Protein AF-A0A5B9YIY0-F1 (afdb_monomer_lite)

pLDDT: mean 86.44, std 12.87, range [43.62, 98.75]

Radius of gyration: 19.87 Å; chains: 1; bounding box: 54×34×56 Å

Sequence (209 aa):
MLNIGDYVVRLSYNKDILFRITYISPNQIARLKGVSYRVIADAPISDLELSVGMRYTNEESSIMSTIEATVEKIMKKRAEIEKGKDPRFQKTGTVLHVDGDAFYLNLCLKYYKMLDIPAIGEHISESEQPKRIKYLLEKYAPDILVLTGHDALNKNYKTLYDISEYRNSQYFVESVKRARAIKPNMSELVIFAGACQSYFEEILAAGAD

Structure (mmCIF, N/CA/C/O backbone):
data_AF-A0A5B9YIY0-F1
#
_entry.id   AF-A0A5B9YIY0-F1
#
loop_
_atom_site.group_PDB
_atom_site.id
_atom_site.type_symbol
_atom_site.label_atom_id
_atom_site.label_alt_id
_atom_site.label_comp_id
_atom_site.label_asym_id
_atom_site.label_entity_id
_atom_site.label_seq_id
_atom_site.pdbx_PDB_ins_code
_atom_site.Cartn_x
_atom_site.Cartn_y
_atom_site.Cartn_z
_atom_site.occupancy
_atom_site.B_iso_or_equiv
_atom_site.auth_seq_id
_atom_site.auth_comp_id
_atom_site.auth_asym_id
_atom_site.auth_atom_id
_atom_site.pdbx_PDB_model_num
ATOM 1 N N . MET A 1 1 ? 32.374 1.448 2.339 1.00 79.50 1 MET A N 1
ATOM 2 C CA . MET A 1 1 ? 32.062 0.503 1.244 1.00 79.50 1 MET A CA 1
ATOM 3 C C . MET A 1 1 ? 30.553 0.388 1.171 1.00 79.50 1 MET A C 1
ATOM 5 O O . MET A 1 1 ? 29.958 0.283 2.235 1.00 79.50 1 MET A O 1
ATOM 9 N N . LEU A 1 2 ? 29.970 0.481 -0.027 1.00 88.19 2 LEU A N 1
ATOM 10 C CA . LEU A 1 2 ? 28.528 0.313 -0.231 1.00 88.19 2 LEU A CA 1
ATOM 11 C C . LEU A 1 2 ? 28.184 -1.177 -0.311 1.00 88.19 2 LEU A C 1
ATOM 13 O O . LEU A 1 2 ? 28.869 -1.927 -1.005 1.00 88.19 2 LEU A O 1
ATOM 17 N N . ASN A 1 3 ? 27.125 -1.584 0.377 1.00 89.88 3 ASN A N 1
ATOM 18 C CA . ASN A 1 3 ? 26.657 -2.959 0.473 1.00 89.88 3 ASN A CA 1
ATOM 19 C C . ASN A 1 3 ? 25.201 -3.084 0.019 1.00 89.88 3 ASN A C 1
ATOM 21 O O . ASN A 1 3 ? 24.426 -2.127 0.019 1.00 89.88 3 ASN A O 1
ATOM 25 N N . ILE A 1 4 ? 24.804 -4.308 -0.328 1.00 90.94 4 ILE A N 1
ATOM 26 C CA . ILE A 1 4 ? 23.391 -4.632 -0.528 1.00 90.94 4 ILE A CA 1
ATOM 27 C C . ILE A 1 4 ? 22.634 -4.332 0.770 1.00 90.94 4 ILE A C 1
ATOM 29 O O . ILE A 1 4 ? 23.029 -4.771 1.848 1.00 90.94 4 ILE A O 1
ATOM 33 N N . GLY A 1 5 ? 21.532 -3.598 0.650 1.00 80.06 5 GLY A N 1
ATOM 34 C CA . GLY A 1 5 ? 20.720 -3.137 1.766 1.00 80.06 5 GLY A CA 1
ATOM 35 C C . GLY A 1 5 ? 20.980 -1.692 2.184 1.00 80.06 5 GLY A C 1
ATOM 36 O O . GLY A 1 5 ? 20.094 -1.134 2.834 1.00 80.06 5 GLY A O 1
ATOM 37 N N . ASP A 1 6 ? 22.104 -1.091 1.778 1.00 84.25 6 ASP A N 1
ATOM 38 C CA . ASP A 1 6 ? 22.427 0.302 2.097 1.00 84.25 6 ASP A CA 1
ATOM 39 C C . ASP A 1 6 ? 21.455 1.273 1.425 1.00 84.25 6 ASP A C 1
ATOM 41 O O . ASP A 1 6 ? 20.967 1.036 0.313 1.00 84.25 6 ASP A O 1
ATOM 45 N N . TYR A 1 7 ? 21.206 2.388 2.109 1.00 85.56 7 TYR A N 1
ATOM 46 C CA . TYR A 1 7 ? 20.454 3.510 1.568 1.00 85.56 7 TYR A CA 1
ATOM 47 C C . TYR A 1 7 ? 21.402 4.511 0.922 1.00 85.56 7 TYR A C 1
ATOM 49 O O . TYR A 1 7 ? 22.393 4.928 1.524 1.00 85.56 7 TYR A O 1
ATOM 57 N N . VAL A 1 8 ? 21.090 4.895 -0.308 1.00 88.88 8 VAL A N 1
ATOM 58 C CA . VAL A 1 8 ? 21.949 5.719 -1.152 1.00 88.88 8 VAL A CA 1
ATOM 59 C C . VAL A 1 8 ? 21.141 6.731 -1.944 1.00 88.88 8 VAL A C 1
ATOM 61 O O . VAL A 1 8 ? 19.958 6.535 -2.212 1.00 88.88 8 VAL A O 1
ATOM 64 N N . VAL A 1 9 ? 21.803 7.803 -2.349 1.00 89.62 9 VAL A N 1
ATOM 65 C CA . VAL A 1 9 ? 21.280 8.807 -3.278 1.00 89.62 9 VAL A CA 1
ATOM 66 C C . VAL A 1 9 ? 22.175 8.876 -4.509 1.00 89.62 9 VAL A C 1
ATOM 68 O O . VAL A 1 9 ? 23.365 8.563 -4.430 1.00 89.62 9 VAL A O 1
ATOM 71 N N . ARG A 1 10 ? 21.607 9.281 -5.649 1.00 91.81 10 ARG A N 1
ATOM 72 C CA . ARG A 1 10 ? 22.348 9.406 -6.910 1.00 91.81 10 ARG A CA 1
ATOM 73 C C . ARG A 1 10 ? 22.899 10.812 -7.096 1.00 91.81 10 ARG A C 1
ATOM 75 O O . ARG A 1 10 ? 22.145 11.783 -7.078 1.00 91.81 10 ARG A O 1
ATOM 82 N N . LEU A 1 11 ? 24.203 10.922 -7.321 1.00 90.19 11 LEU A N 1
ATOM 83 C CA . LEU A 1 11 ? 24.887 12.196 -7.536 1.00 90.19 11 LEU A CA 1
ATOM 84 C C . LEU A 1 11 ? 24.445 12.859 -8.846 1.00 90.19 11 LEU A C 1
ATOM 86 O O . LEU A 1 11 ? 24.136 14.046 -8.857 1.00 90.19 11 LEU A O 1
ATOM 90 N N . SER A 1 12 ? 24.344 12.085 -9.927 1.00 92.25 12 SER A N 1
ATOM 91 C CA . SER A 1 12 ? 23.953 12.557 -11.264 1.00 92.25 12 SER A CA 1
ATOM 92 C C . SER A 1 12 ? 22.522 13.096 -11.355 1.00 92.25 12 SER A C 1
ATOM 94 O O . SER A 1 12 ? 22.205 13.808 -12.304 1.00 92.25 12 SER A O 1
ATOM 96 N N . TYR A 1 13 ? 21.683 12.796 -10.361 1.00 85.56 13 TYR A N 1
ATOM 97 C CA . TYR A 1 13 ? 20.302 13.271 -10.254 1.00 85.56 13 TYR A CA 1
ATOM 98 C C . TYR A 1 13 ? 20.131 14.220 -9.061 1.00 85.56 13 TYR A C 1
ATOM 100 O O . TYR A 1 13 ? 19.059 14.321 -8.482 1.00 85.56 13 TYR A O 1
ATOM 108 N N . ASN A 1 14 ? 21.195 14.924 -8.659 1.00 82.06 14 ASN A N 1
ATOM 109 C CA . ASN A 1 14 ? 21.161 15.913 -7.575 1.00 82.06 14 ASN A CA 1
ATOM 110 C C . ASN A 1 14 ? 20.609 15.379 -6.242 1.00 82.06 14 ASN A C 1
ATOM 112 O O . ASN A 1 14 ? 20.099 16.155 -5.434 1.00 82.06 14 ASN A O 1
ATOM 116 N N . LYS A 1 15 ? 20.749 14.072 -5.983 1.00 84.19 15 LYS A N 1
ATOM 117 C CA . LYS A 1 15 ? 20.270 13.420 -4.757 1.00 84.19 15 LYS A CA 1
ATOM 118 C C . LYS A 1 15 ? 18.756 13.614 -4.560 1.00 84.19 15 LYS A C 1
ATOM 120 O O . LYS A 1 15 ? 18.314 13.940 -3.462 1.00 84.19 15 LYS A O 1
ATOM 125 N N . ASP A 1 16 ? 17.990 13.447 -5.637 1.00 74.31 16 ASP A N 1
ATOM 126 C CA . ASP A 1 16 ? 16.542 13.681 -5.753 1.00 74.31 16 ASP A CA 1
ATOM 127 C C . ASP A 1 16 ? 15.649 12.554 -5.219 1.00 74.31 16 ASP A C 1
ATOM 129 O O . ASP A 1 16 ? 14.545 12.821 -4.745 1.00 74.31 16 ASP A O 1
ATOM 133 N N . ILE A 1 17 ? 16.125 11.308 -5.232 1.00 79.19 17 ILE A N 1
ATOM 134 C CA . ILE A 1 17 ? 15.403 10.144 -4.710 1.00 79.19 17 ILE A CA 1
ATOM 135 C C . ILE A 1 17 ? 16.307 9.328 -3.778 1.00 79.19 17 ILE A C 1
ATOM 137 O O . ILE A 1 17 ? 17.469 9.051 -4.094 1.00 79.19 17 ILE A O 1
ATOM 141 N N . LEU A 1 18 ? 15.762 8.908 -2.631 1.00 83.44 18 LEU A N 1
ATOM 142 C CA . LEU A 1 18 ? 16.409 7.940 -1.755 1.00 83.44 18 LEU A CA 1
ATOM 143 C C . LEU A 1 18 ? 16.195 6.533 -2.316 1.00 83.44 18 LEU A C 1
ATOM 145 O O . LEU A 1 18 ? 15.069 6.113 -2.574 1.00 83.44 18 LEU A O 1
ATOM 149 N N . PHE A 1 19 ? 17.271 5.774 -2.470 1.00 88.94 19 PHE A N 1
ATOM 150 C CA . PHE A 1 19 ? 17.239 4.403 -2.957 1.00 88.94 19 PHE A CA 1
ATOM 151 C C . PHE A 1 19 ? 17.780 3.432 -1.916 1.00 88.94 19 PHE A C 1
ATOM 153 O O . PHE A 1 19 ? 18.640 3.776 -1.112 1.00 88.94 19 PHE A O 1
ATOM 160 N N . ARG A 1 20 ? 17.334 2.180 -1.982 1.00 89.19 20 ARG A N 1
ATOM 161 C CA . ARG A 1 20 ? 17.966 1.039 -1.325 1.00 89.19 20 ARG A CA 1
ATOM 162 C C . ARG A 1 20 ? 18.690 0.189 -2.361 1.00 89.19 20 ARG A C 1
ATOM 164 O O . ARG A 1 20 ? 18.102 -0.174 -3.384 1.00 89.19 20 ARG A O 1
ATOM 171 N N . ILE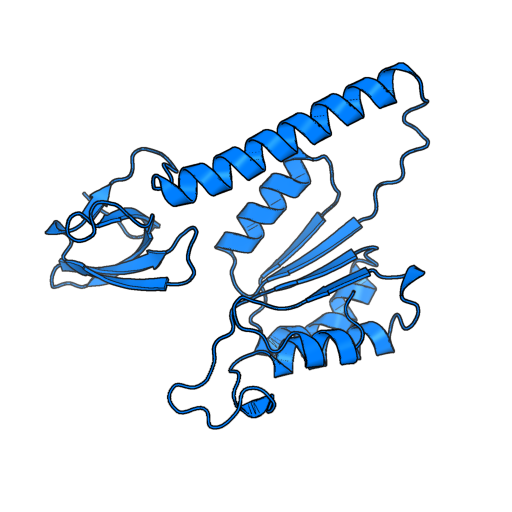 A 1 21 ? 19.941 -0.172 -2.090 1.00 93.00 21 ILE A N 1
ATOM 172 C CA . ILE A 1 21 ? 20.691 -1.105 -2.934 1.00 93.00 21 ILE A CA 1
ATOM 173 C C . ILE A 1 21 ? 20.081 -2.499 -2.783 1.00 93.00 21 ILE A C 1
ATOM 175 O O . ILE A 1 21 ? 20.053 -3.066 -1.693 1.00 93.00 21 ILE A O 1
ATOM 179 N N . THR A 1 22 ? 19.607 -3.068 -3.885 1.00 93.19 22 THR A N 1
ATOM 180 C CA . THR A 1 22 ? 19.026 -4.422 -3.920 1.00 93.19 22 THR A CA 1
ATOM 181 C C . THR A 1 22 ? 19.992 -5.457 -4.477 1.00 93.19 22 THR A C 1
ATOM 183 O O . THR A 1 22 ? 19.905 -6.631 -4.130 1.00 93.19 22 THR A O 1
ATOM 186 N N . TYR A 1 23 ? 20.932 -5.028 -5.317 1.00 94.50 23 TYR A N 1
ATOM 187 C CA . TYR A 1 23 ? 21.948 -5.886 -5.908 1.00 94.50 23 TYR A CA 1
ATOM 188 C C . TYR A 1 23 ? 23.142 -5.044 -6.357 1.00 94.50 23 TYR A C 1
ATOM 190 O O . TYR A 1 23 ? 22.963 -3.908 -6.787 1.00 94.50 23 TYR A O 1
ATOM 198 N N . ILE A 1 24 ? 24.347 -5.609 -6.281 1.00 95.06 24 ILE A N 1
ATOM 199 C CA . ILE A 1 24 ? 25.575 -5.024 -6.825 1.00 95.06 24 ILE A CA 1
ATOM 200 C C . ILE A 1 24 ? 26.189 -6.057 -7.767 1.00 95.06 24 ILE A C 1
ATOM 202 O O . ILE A 1 24 ? 26.484 -7.179 -7.360 1.00 95.06 24 ILE A O 1
ATOM 206 N N . SER A 1 25 ? 26.364 -5.680 -9.030 1.00 92.88 25 SER A N 1
ATOM 207 C CA . SER A 1 25 ? 27.009 -6.524 -10.035 1.00 92.88 25 SER A CA 1
ATOM 208 C C . SER A 1 25 ? 28.539 -6.517 -9.894 1.00 92.88 25 SER A C 1
ATOM 210 O O . SER A 1 25 ? 29.106 -5.546 -9.381 1.00 92.88 25 SER A O 1
ATOM 212 N N . PRO A 1 26 ? 29.241 -7.536 -10.429 1.00 91.38 26 PRO A N 1
ATOM 213 C CA . PRO A 1 26 ? 30.706 -7.544 -10.491 1.00 91.38 26 PRO A CA 1
ATOM 214 C C . PRO A 1 26 ? 31.297 -6.320 -11.210 1.00 91.38 26 PRO A C 1
ATOM 216 O O . PRO A 1 26 ? 32.368 -5.845 -10.844 1.00 91.38 26 PRO A O 1
ATOM 219 N N . ASN A 1 27 ? 30.559 -5.757 -12.173 1.00 92.75 27 ASN A N 1
ATOM 220 C CA . ASN A 1 27 ? 30.960 -4.586 -12.958 1.00 92.75 27 ASN A CA 1
ATOM 221 C C . ASN A 1 27 ? 30.702 -3.251 -12.233 1.00 92.75 27 ASN A C 1
ATOM 223 O O . ASN A 1 27 ? 30.647 -2.208 -12.876 1.00 92.75 27 ASN A O 1
ATOM 227 N N . GLN A 1 28 ? 30.513 -3.272 -10.908 1.00 92.75 28 GLN A N 1
ATOM 228 C CA . GLN A 1 28 ? 30.278 -2.088 -10.073 1.00 92.75 28 GLN A CA 1
ATOM 229 C C . GLN A 1 28 ? 29.015 -1.289 -10.448 1.00 92.75 28 GLN A C 1
ATOM 231 O O . GLN A 1 28 ? 28.931 -0.096 -10.170 1.00 92.75 28 GLN A O 1
ATOM 236 N N . ILE A 1 29 ? 28.013 -1.941 -11.046 1.00 95.56 29 ILE A N 1
ATOM 237 C CA . ILE A 1 29 ? 26.672 -1.372 -11.259 1.00 95.56 29 ILE A CA 1
ATOM 238 C C . ILE A 1 29 ? 25.724 -1.926 -10.198 1.00 95.56 29 ILE A C 1
ATOM 240 O O . ILE A 1 29 ? 25.627 -3.146 -10.041 1.00 95.56 29 ILE A O 1
ATOM 244 N N . ALA A 1 30 ? 25.027 -1.042 -9.492 1.00 95.50 30 ALA A N 1
ATOM 245 C CA . ALA A 1 30 ? 24.035 -1.372 -8.483 1.00 95.50 30 ALA A CA 1
ATOM 246 C C . ALA A 1 30 ? 22.609 -1.243 -9.033 1.00 95.50 30 ALA A C 1
ATOM 248 O O . ALA A 1 30 ? 22.287 -0.263 -9.704 1.00 95.50 30 ALA A O 1
ATOM 249 N N . ARG A 1 31 ? 21.746 -2.199 -8.671 1.00 94.94 31 ARG A N 1
ATOM 250 C CA . ARG A 1 31 ? 20.290 -2.074 -8.799 1.00 94.94 31 ARG A CA 1
ATOM 251 C C . ARG A 1 31 ? 19.730 -1.399 -7.570 1.00 94.94 31 ARG A C 1
ATOM 253 O O . ARG A 1 31 ? 19.904 -1.867 -6.440 1.00 94.94 31 ARG A O 1
ATOM 260 N N . LEU A 1 32 ? 18.987 -0.343 -7.813 1.00 93.75 32 LEU A N 1
ATOM 261 C CA . LEU A 1 32 ? 18.421 0.538 -6.822 1.00 93.75 32 LEU A CA 1
ATOM 262 C C . LEU A 1 32 ? 16.906 0.423 -6.837 1.00 93.75 32 LEU A C 1
ATOM 264 O O . LEU A 1 32 ? 16.285 0.426 -7.899 1.00 93.75 32 LEU A O 1
ATOM 268 N N . LYS A 1 33 ? 16.313 0.369 -5.649 1.00 87.81 33 LYS A N 1
ATOM 269 C CA . LYS A 1 33 ? 14.868 0.474 -5.464 1.00 87.81 33 LYS A CA 1
ATOM 270 C C . LYS A 1 33 ? 14.571 1.761 -4.712 1.00 87.81 33 LYS A C 1
ATOM 272 O O . LYS A 1 33 ? 15.098 1.944 -3.617 1.00 87.81 33 LYS A O 1
ATOM 277 N N . GLY A 1 34 ? 13.789 2.653 -5.309 1.00 82.75 34 GLY A N 1
ATOM 278 C CA . GLY A 1 34 ? 13.392 3.907 -4.682 1.00 82.75 34 GLY A CA 1
ATOM 279 C C . GLY A 1 34 ? 12.601 3.647 -3.400 1.00 82.75 34 GLY A C 1
ATOM 280 O O . GLY A 1 34 ? 11.857 2.670 -3.297 1.00 82.75 34 GLY A O 1
ATOM 281 N N . VAL A 1 35 ? 12.840 4.488 -2.398 1.00 76.62 35 VAL A N 1
ATOM 282 C CA . VAL A 1 35 ? 12.285 4.364 -1.049 1.00 76.62 35 VAL A CA 1
ATOM 283 C C . VAL A 1 35 ? 10.926 5.032 -0.964 1.00 76.62 35 VAL A C 1
ATOM 285 O O . VAL A 1 35 ? 9.973 4.386 -0.542 1.00 76.62 35 VAL A O 1
ATOM 288 N N . SER A 1 36 ? 10.793 6.287 -1.396 1.00 63.41 36 SER A N 1
ATOM 289 C CA . SER A 1 36 ? 9.488 6.971 -1.369 1.00 63.41 36 SER A CA 1
ATOM 290 C C . SER A 1 36 ? 8.770 6.871 -2.708 1.00 63.41 36 SER A C 1
ATOM 292 O O . SER A 1 36 ? 7.546 6.798 -2.749 1.00 63.41 36 SER A O 1
ATOM 294 N N . TYR A 1 37 ? 9.528 6.758 -3.796 1.00 66.81 37 TYR A N 1
ATOM 295 C CA . TYR A 1 37 ? 8.995 6.535 -5.133 1.00 66.81 37 TYR A CA 1
ATOM 296 C C . TYR A 1 37 ? 9.258 5.096 -5.572 1.00 66.81 37 TYR A C 1
ATOM 298 O O . TYR A 1 37 ? 10.375 4.597 -5.454 1.00 66.81 37 TYR A O 1
ATOM 306 N N . ARG A 1 38 ? 8.236 4.430 -6.121 1.00 70.56 38 ARG A N 1
ATOM 307 C CA . ARG A 1 38 ? 8.286 3.033 -6.598 1.00 70.56 38 ARG A CA 1
ATOM 308 C C . ARG A 1 38 ? 9.027 2.894 -7.929 1.00 70.56 38 ARG A C 1
ATOM 310 O O . ARG A 1 38 ? 8.516 2.347 -8.901 1.00 70.56 38 ARG A O 1
ATOM 317 N N . VAL A 1 39 ? 10.238 3.426 -7.979 1.00 81.06 39 VAL A N 1
ATOM 318 C CA . VAL A 1 39 ? 11.114 3.411 -9.147 1.00 81.06 39 VAL A CA 1
ATOM 319 C C . VAL A 1 39 ? 12.222 2.382 -8.960 1.00 81.06 39 VAL A C 1
ATOM 321 O O . VAL A 1 39 ? 12.701 2.151 -7.849 1.00 81.06 39 VAL A O 1
ATOM 324 N N . ILE A 1 40 ? 12.640 1.760 -10.059 1.00 87.38 40 ILE A N 1
ATOM 325 C CA . ILE A 1 40 ? 13.835 0.918 -10.111 1.00 87.38 40 ILE A CA 1
ATOM 326 C C . ILE A 1 40 ? 14.826 1.608 -11.038 1.00 87.38 40 ILE A C 1
ATOM 328 O O . ILE A 1 40 ? 14.449 2.055 -12.120 1.00 87.38 40 ILE A O 1
ATOM 332 N N . ALA A 1 41 ? 16.080 1.691 -10.612 1.00 90.50 41 ALA A N 1
ATOM 333 C CA . ALA A 1 41 ? 17.150 2.285 -11.396 1.00 90.50 41 ALA A CA 1
ATOM 334 C C . ALA A 1 41 ? 18.414 1.428 -11.321 1.00 90.50 41 ALA A C 1
ATOM 336 O O . ALA A 1 41 ? 18.653 0.744 -10.329 1.00 90.50 41 ALA A O 1
ATOM 337 N N . ASP A 1 42 ? 19.235 1.504 -12.360 1.00 94.75 42 ASP A N 1
ATOM 338 C CA . ASP A 1 42 ? 20.606 1.009 -12.345 1.00 94.75 42 ASP A CA 1
ATOM 339 C C . ASP A 1 42 ? 21.555 2.210 -12.295 1.00 94.75 42 ASP A C 1
ATOM 341 O O . ASP A 1 42 ? 21.332 3.214 -12.977 1.00 94.75 42 ASP A O 1
ATOM 345 N N . ALA A 1 43 ? 22.611 2.122 -11.491 1.00 95.44 43 ALA A N 1
ATOM 346 C CA . ALA A 1 43 ? 23.613 3.179 -11.389 1.00 95.44 43 ALA A CA 1
ATOM 347 C C . ALA A 1 43 ? 24.997 2.604 -11.054 1.00 95.44 43 ALA A C 1
ATOM 349 O O . ALA A 1 43 ? 25.086 1.637 -10.292 1.00 95.44 43 ALA A O 1
ATOM 350 N N . PRO A 1 44 ? 26.091 3.172 -11.591 1.00 96.50 44 PRO A N 1
ATOM 351 C CA . PRO A 1 44 ? 27.430 2.786 -11.164 1.00 96.50 44 PRO A CA 1
ATOM 352 C C . PRO A 1 44 ? 27.640 3.172 -9.693 1.00 96.50 44 PRO A C 1
ATOM 354 O O . PRO A 1 44 ? 27.149 4.204 -9.250 1.00 96.50 44 PRO A O 1
ATOM 357 N N . ILE A 1 45 ? 28.408 2.384 -8.937 1.00 94.25 45 ILE A N 1
ATOM 358 C CA . ILE A 1 45 ? 28.703 2.647 -7.514 1.00 94.25 45 ILE A CA 1
ATOM 359 C C . ILE A 1 45 ? 29.296 4.047 -7.304 1.00 94.25 45 ILE A C 1
ATOM 361 O O . ILE A 1 45 ? 29.031 4.675 -6.287 1.00 94.25 45 ILE A O 1
ATOM 365 N N . SER A 1 46 ? 30.051 4.562 -8.276 1.00 95.12 46 SER A N 1
ATOM 366 C CA . SER A 1 46 ? 30.616 5.916 -8.243 1.00 95.12 46 SER A CA 1
ATOM 367 C C . SER A 1 46 ? 29.574 7.039 -8.306 1.00 95.12 46 SER A C 1
ATOM 369 O O . SER A 1 46 ? 29.887 8.166 -7.944 1.00 95.12 46 SER A O 1
ATOM 371 N N . ASP A 1 47 ? 28.360 6.754 -8.784 1.00 95.25 47 ASP A N 1
ATOM 372 C CA . ASP A 1 47 ? 27.222 7.684 -8.795 1.00 95.25 47 ASP A CA 1
ATOM 373 C C . ASP A 1 47 ? 26.461 7.670 -7.458 1.00 95.25 47 ASP A C 1
ATOM 375 O O . ASP A 1 47 ? 25.496 8.410 -7.295 1.00 95.25 47 ASP A O 1
ATOM 379 N N . LEU A 1 48 ? 26.858 6.828 -6.500 1.00 93.38 48 LEU A N 1
ATOM 380 C CA . LEU A 1 48 ? 26.126 6.615 -5.257 1.00 93.38 48 LEU A CA 1
ATOM 381 C C . LEU A 1 48 ? 26.846 7.224 -4.065 1.00 93.38 48 LEU A C 1
ATOM 383 O O . LEU A 1 48 ? 28.023 6.970 -3.818 1.00 93.38 48 LEU A O 1
ATOM 387 N N . GLU A 1 49 ? 26.088 7.965 -3.268 1.00 90.31 49 GLU A N 1
ATOM 388 C CA . GLU A 1 49 ? 26.519 8.444 -1.962 1.00 90.31 49 GLU A CA 1
ATOM 389 C C . GLU A 1 49 ? 25.667 7.787 -0.877 1.00 90.31 49 GLU A C 1
ATOM 391 O O . GLU A 1 49 ? 24.442 7.717 -0.997 1.00 90.31 49 GLU A O 1
ATOM 396 N N . LEU A 1 50 ? 26.316 7.291 0.180 1.00 84.56 50 LEU A N 1
ATOM 397 C CA . LEU A 1 50 ? 25.627 6.705 1.326 1.00 84.56 50 LEU A CA 1
ATOM 398 C C . LEU A 1 50 ? 24.783 7.783 2.014 1.00 84.56 50 LEU A C 1
ATOM 400 O O . LEU A 1 50 ? 25.311 8.813 2.436 1.00 84.56 50 LEU A O 1
ATOM 404 N N . SER A 1 51 ? 23.484 7.537 2.166 1.00 73.62 51 SER A N 1
ATOM 405 C CA . SER A 1 51 ? 22.623 8.437 2.927 1.00 73.62 51 SER A CA 1
ATOM 406 C C . SER A 1 51 ? 22.821 8.157 4.416 1.00 73.62 51 SER A C 1
ATOM 408 O O . SER A 1 51 ? 22.495 7.078 4.919 1.00 73.62 51 SER A O 1
ATOM 410 N N . VAL A 1 52 ? 23.427 9.107 5.134 1.00 53.75 52 VAL A N 1
ATOM 411 C CA . VAL A 1 52 ? 23.627 8.998 6.584 1.00 53.75 52 VAL A CA 1
ATOM 412 C C . VAL A 1 52 ? 22.288 9.283 7.273 1.00 53.75 52 VAL A C 1
ATOM 414 O O . VAL A 1 52 ? 21.921 10.432 7.521 1.00 53.75 52 VAL A O 1
ATOM 417 N N . GLY A 1 53 ? 21.543 8.206 7.542 1.00 50.25 53 GLY A N 1
ATOM 418 C CA . GLY A 1 53 ? 20.167 8.224 8.053 1.00 50.25 53 GLY A CA 1
ATOM 419 C C . GLY A 1 53 ? 19.124 8.042 6.942 1.00 50.25 53 GLY A C 1
ATOM 420 O O . GLY A 1 53 ? 19.450 8.131 5.764 1.00 50.25 53 GLY A O 1
ATOM 421 N N . MET A 1 54 ? 17.851 7.806 7.296 1.00 43.62 54 MET A N 1
ATOM 422 C CA . MET A 1 54 ? 16.713 7.893 6.354 1.00 43.62 54 MET A CA 1
ATOM 423 C C . MET A 1 54 ? 16.481 9.359 5.944 1.00 43.62 54 MET A C 1
ATOM 425 O O . MET A 1 54 ? 15.411 9.917 6.171 1.00 43.62 54 MET A O 1
ATOM 429 N N . ARG A 1 55 ? 17.511 10.040 5.437 1.00 44.69 55 ARG A N 1
ATOM 430 C CA . ARG A 1 55 ? 17.373 11.395 4.923 1.00 44.69 55 ARG A CA 1
ATOM 431 C C . ARG A 1 55 ? 16.738 11.284 3.550 1.00 44.69 55 ARG A C 1
ATOM 433 O O . ARG A 1 55 ? 17.397 10.965 2.564 1.00 44.69 55 ARG A O 1
ATOM 440 N N . TYR A 1 56 ? 15.429 11.476 3.573 1.00 52.69 56 TYR A N 1
ATOM 441 C CA . TYR A 1 56 ? 14.594 11.803 2.437 1.00 52.69 56 TYR A CA 1
ATOM 442 C C . TYR A 1 56 ? 15.207 12.968 1.658 1.00 52.69 56 TYR A C 1
ATOM 444 O O . TYR A 1 56 ? 15.865 13.844 2.224 1.00 52.69 56 TYR A O 1
ATOM 452 N N . THR A 1 57 ? 14.993 12.995 0.355 1.00 55.12 57 THR A N 1
ATOM 453 C CA . THR A 1 57 ? 15.401 14.126 -0.496 1.00 55.12 57 THR A CA 1
ATOM 454 C C . THR A 1 57 ? 14.554 15.360 -0.179 1.00 55.12 57 THR A C 1
ATOM 456 O O . THR A 1 57 ? 13.654 15.262 0.645 1.00 55.12 57 THR A O 1
ATOM 459 N N . ASN A 1 58 ? 14.801 16.550 -0.736 1.00 54.19 58 ASN A N 1
ATOM 460 C CA . ASN A 1 58 ? 14.047 17.750 -0.313 1.00 54.19 58 ASN A CA 1
ATOM 461 C C . ASN A 1 58 ? 12.521 17.611 -0.520 1.00 54.19 58 ASN A C 1
ATOM 463 O O . ASN A 1 58 ? 11.743 18.031 0.337 1.00 54.19 58 ASN A O 1
ATOM 467 N N . GLU A 1 59 ? 12.089 16.976 -1.612 1.00 54.50 59 GLU A N 1
ATOM 468 C CA . GLU A 1 59 ? 10.669 16.708 -1.879 1.00 54.50 59 GLU A CA 1
ATOM 469 C C . GLU A 1 59 ? 10.120 15.577 -1.003 1.00 54.50 59 GLU A C 1
ATOM 471 O O . GLU A 1 59 ? 9.074 15.738 -0.375 1.00 54.50 59 GLU A O 1
ATOM 476 N N . GLU A 1 60 ? 10.843 14.463 -0.868 1.00 56.53 60 GLU A N 1
ATOM 477 C CA . GLU A 1 60 ? 10.448 13.381 0.041 1.00 56.53 60 GLU A CA 1
ATOM 478 C C . GLU A 1 60 ? 10.411 13.869 1.505 1.00 56.53 60 GLU A C 1
ATOM 480 O O . GLU A 1 60 ? 9.523 13.500 2.270 1.00 56.53 60 GLU A O 1
ATOM 485 N N . SER A 1 61 ? 11.324 14.768 1.885 1.00 58.88 61 SER A N 1
ATOM 486 C CA . SER A 1 61 ? 11.381 15.427 3.193 1.00 58.88 61 SER A CA 1
ATOM 487 C C . SER A 1 61 ? 10.156 16.299 3.408 1.00 58.88 61 SER A C 1
ATOM 489 O O . SER A 1 61 ? 9.662 16.378 4.527 1.00 58.88 61 SER A O 1
ATOM 491 N N . SER A 1 62 ? 9.621 16.933 2.361 1.00 65.38 62 SER A N 1
ATOM 492 C CA . SER A 1 62 ? 8.387 17.722 2.453 1.00 65.38 62 SER A CA 1
ATOM 493 C C . SER A 1 62 ? 7.154 16.842 2.713 1.00 65.38 62 SER A C 1
ATOM 495 O O . SER A 1 62 ? 6.323 17.168 3.562 1.00 65.38 62 SER A O 1
ATOM 497 N N . ILE A 1 63 ? 7.065 15.674 2.068 1.00 67.25 63 ILE A N 1
ATOM 498 C CA . ILE A 1 63 ? 5.975 14.712 2.291 1.00 67.25 63 ILE A CA 1
ATOM 499 C C . ILE A 1 63 ? 6.102 14.103 3.687 1.00 67.25 63 ILE A C 1
ATOM 501 O O . ILE A 1 63 ? 5.140 14.085 4.451 1.00 67.25 63 ILE A O 1
ATOM 505 N N . MET A 1 64 ? 7.300 13.655 4.053 1.00 66.62 64 MET A N 1
ATOM 506 C CA . MET A 1 64 ? 7.551 13.046 5.355 1.00 66.62 64 MET A CA 1
ATOM 507 C C . MET A 1 64 ? 7.385 14.041 6.497 1.00 66.62 64 MET A C 1
ATOM 509 O O . MET A 1 64 ? 6.758 13.696 7.491 1.00 66.62 64 MET A O 1
ATOM 513 N N . SER A 1 65 ? 7.832 15.290 6.340 1.00 73.12 65 SER A N 1
ATOM 514 C CA .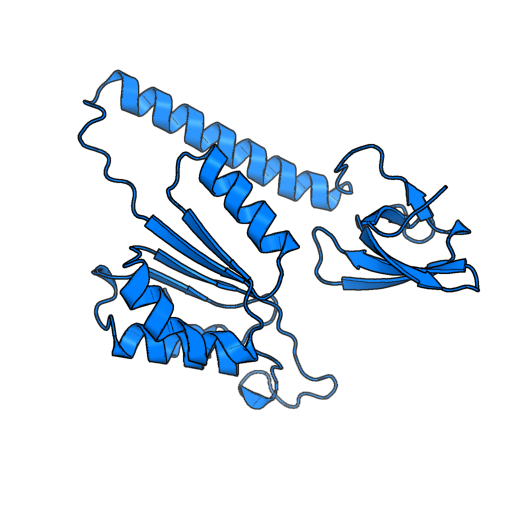 SER A 1 65 ? 7.558 16.345 7.325 1.00 73.12 65 SER A CA 1
ATOM 515 C C . SER A 1 65 ? 6.065 16.650 7.432 1.00 73.12 65 SER A C 1
ATOM 517 O O . SER A 1 65 ? 5.571 16.877 8.533 1.00 73.12 65 SER A O 1
ATOM 519 N N . THR A 1 66 ? 5.310 16.576 6.332 1.00 78.94 66 THR A N 1
ATOM 520 C CA . THR A 1 66 ? 3.843 16.694 6.366 1.00 78.94 66 THR A CA 1
ATOM 521 C C . THR A 1 66 ? 3.205 15.527 7.126 1.00 78.94 66 THR A C 1
ATOM 523 O O . THR A 1 66 ? 2.308 15.746 7.946 1.00 78.94 66 THR A O 1
ATOM 526 N N . ILE A 1 67 ? 3.674 14.292 6.908 1.00 77.31 67 ILE A N 1
ATOM 527 C CA . ILE A 1 67 ? 3.221 13.106 7.651 1.00 77.31 67 ILE A CA 1
ATOM 528 C C . ILE A 1 67 ? 3.546 13.267 9.138 1.00 77.31 67 ILE A C 1
ATOM 530 O O . ILE A 1 67 ? 2.665 13.094 9.977 1.00 77.31 67 ILE A O 1
ATOM 534 N N . GLU A 1 68 ? 4.775 13.648 9.478 1.00 78.44 68 GLU A N 1
ATOM 535 C CA . GLU A 1 68 ? 5.220 13.856 10.858 1.00 78.44 68 GLU A CA 1
ATOM 536 C C . GLU A 1 68 ? 4.416 14.958 11.554 1.00 78.44 68 GLU A C 1
ATOM 538 O O . GLU A 1 68 ? 3.894 14.732 12.646 1.00 78.44 68 GLU A O 1
ATOM 543 N N . ALA A 1 69 ? 4.209 16.103 10.898 1.00 84.44 69 ALA A N 1
ATOM 544 C CA . ALA A 1 69 ? 3.377 17.187 11.413 1.00 84.44 69 ALA A CA 1
ATOM 545 C C . ALA A 1 69 ? 1.917 16.746 11.611 1.00 84.44 69 ALA A C 1
ATOM 547 O O . ALA A 1 69 ? 1.262 17.132 12.583 1.00 84.44 69 ALA A O 1
ATOM 548 N N . THR A 1 70 ? 1.396 15.904 10.715 1.00 85.50 70 THR A N 1
ATOM 549 C CA . THR A 1 70 ? 0.043 15.344 10.833 1.00 85.50 70 THR A CA 1
ATOM 550 C C . THR A 1 70 ? -0.059 14.392 12.019 1.00 85.50 70 THR A C 1
ATOM 552 O O . THR A 1 70 ? -1.001 14.496 12.807 1.00 85.50 70 THR A O 1
ATOM 555 N N . VAL A 1 71 ? 0.922 13.505 12.195 1.00 84.12 71 VAL A N 1
ATOM 556 C CA . VAL A 1 71 ? 1.003 12.600 13.348 1.00 84.12 71 VAL A CA 1
ATOM 557 C C . VAL A 1 71 ? 1.081 13.398 14.647 1.00 84.12 71 VAL A C 1
ATOM 559 O O . VAL A 1 71 ? 0.313 13.133 15.571 1.00 84.12 71 VAL A O 1
ATOM 562 N N . GLU A 1 72 ? 1.932 14.423 14.708 1.00 86.06 72 GLU A N 1
ATOM 563 C CA . GLU A 1 72 ? 2.051 15.296 15.878 1.00 86.06 72 GLU A CA 1
ATOM 564 C C . GLU A 1 72 ? 0.721 16.000 16.192 1.00 86.06 72 GLU A C 1
ATOM 566 O O . GLU A 1 72 ? 0.282 16.042 17.344 1.00 86.06 72 GLU A O 1
ATOM 571 N N . LYS A 1 73 ? 0.025 16.501 15.164 1.00 87.94 73 LYS A N 1
ATOM 572 C CA . LYS A 1 73 ? -1.296 17.125 15.304 1.00 87.94 73 LYS A CA 1
ATOM 573 C C . LYS A 1 73 ? -2.344 16.147 15.842 1.00 87.94 73 LYS A C 1
ATOM 575 O O . LYS A 1 73 ? -3.133 16.526 16.709 1.00 87.94 73 LYS A O 1
ATOM 580 N N . ILE A 1 74 ? -2.360 14.904 15.354 1.00 84.56 74 ILE A N 1
ATOM 581 C CA . ILE A 1 74 ? -3.270 13.856 15.845 1.00 84.56 74 ILE A CA 1
ATOM 582 C C . ILE A 1 74 ? -2.982 13.561 17.319 1.00 84.56 74 ILE A C 1
ATOM 584 O O . ILE A 1 74 ? -3.916 13.508 18.119 1.00 84.56 74 ILE A O 1
ATOM 588 N N . MET A 1 75 ? -1.707 13.435 17.688 1.00 83.81 75 MET A N 1
ATOM 589 C CA . MET A 1 75 ? -1.301 13.170 19.068 1.00 83.81 75 MET A CA 1
ATOM 590 C C . MET A 1 75 ? -1.698 14.283 20.027 1.00 83.81 75 MET A C 1
ATOM 592 O O . MET A 1 75 ? -2.285 14.005 21.072 1.00 83.81 75 MET A O 1
ATOM 596 N N . LYS A 1 76 ? -1.463 15.545 19.650 1.00 84.94 76 LYS A N 1
ATOM 597 C CA . LYS A 1 76 ? -1.908 16.702 20.441 1.00 84.94 76 LYS A CA 1
ATOM 598 C C . LYS A 1 76 ? -3.422 16.683 20.646 1.00 84.94 76 LYS A C 1
ATOM 600 O O . LYS A 1 76 ? -3.886 16.797 21.776 1.00 84.94 76 LYS A O 1
ATOM 605 N N . LYS A 1 77 ? -4.187 16.443 19.575 1.00 82.75 77 LYS A N 1
ATOM 606 C CA . LYS A 1 77 ? -5.652 16.377 19.641 1.00 82.75 77 LYS A CA 1
ATOM 607 C C . LYS A 1 77 ? -6.146 15.239 20.542 1.00 82.75 77 LYS A C 1
ATOM 609 O O . LYS A 1 77 ? -7.103 15.432 21.285 1.00 82.75 77 LYS A O 1
ATOM 614 N N . ARG A 1 78 ? -5.514 14.061 20.505 1.00 79.62 78 ARG A N 1
ATOM 615 C CA . ARG A 1 78 ? -5.866 12.941 21.397 1.00 79.62 78 ARG A CA 1
ATOM 616 C C . ARG A 1 78 ? -5.564 13.259 22.858 1.00 79.62 78 ARG A C 1
ATOM 618 O O . ARG A 1 78 ? -6.446 13.078 23.689 1.00 79.62 78 ARG A O 1
ATOM 625 N N . ALA A 1 79 ? -4.397 13.833 23.144 1.00 79.00 79 ALA A N 1
ATOM 626 C CA . ALA A 1 79 ? -4.027 14.250 24.496 1.00 79.00 79 ALA A CA 1
ATOM 627 C C . ALA A 1 79 ? -4.985 15.315 25.071 1.00 79.00 79 ALA A C 1
ATOM 629 O O . ALA A 1 79 ? -5.269 15.323 26.267 1.00 79.00 79 ALA A O 1
ATOM 630 N N . GLU A 1 80 ? -5.513 16.213 24.233 1.00 78.75 80 GLU A N 1
ATOM 631 C CA . GLU A 1 80 ? -6.554 17.172 24.631 1.00 78.75 80 GLU A CA 1
ATOM 632 C C . GLU A 1 80 ? -7.904 16.496 24.916 1.00 78.75 80 GLU A C 1
ATOM 634 O O . GLU A 1 80 ? -8.577 16.860 25.878 1.00 78.75 80 GLU A O 1
ATOM 639 N N . ILE A 1 81 ? -8.291 15.492 24.121 1.00 70.94 81 ILE A N 1
ATOM 640 C CA . ILE A 1 81 ? -9.536 14.727 24.311 1.00 70.94 81 ILE A CA 1
ATOM 641 C C . ILE A 1 81 ? -9.470 13.853 25.576 1.00 70.94 81 ILE A C 1
ATOM 643 O O . ILE A 1 81 ? -10.458 13.751 26.307 1.00 70.94 81 ILE A O 1
ATOM 647 N N . GLU A 1 82 ? -8.319 13.241 25.856 1.00 66.94 82 GLU A N 1
ATOM 648 C CA . GLU A 1 82 ? -8.086 12.396 27.037 1.00 66.94 82 GLU A CA 1
ATOM 649 C C . GLU A 1 82 ? -8.138 13.183 28.351 1.00 66.94 82 GLU A C 1
ATOM 651 O O . GLU A 1 82 ? -8.562 12.644 29.371 1.00 66.94 82 GLU A O 1
ATOM 656 N N . LYS A 1 83 ? -7.821 14.486 28.335 1.00 64.56 83 LYS A N 1
ATOM 657 C CA . LYS A 1 83 ? -7.932 15.366 29.514 1.00 64.56 83 LYS A CA 1
ATOM 658 C C . LYS A 1 83 ? -9.368 15.559 30.032 1.00 64.56 83 LYS A C 1
ATOM 660 O O . LYS A 1 83 ? -9.536 16.184 31.076 1.00 64.56 83 LYS A O 1
ATOM 665 N N . GLY A 1 84 ? -10.392 15.031 29.351 1.00 58.53 84 GLY A N 1
ATOM 666 C CA . GLY A 1 84 ? -11.797 15.172 29.753 1.00 58.53 84 GLY A CA 1
ATOM 667 C C . GLY A 1 84 ? -12.690 13.937 29.578 1.00 58.53 84 GLY A C 1
ATOM 668 O O . GLY A 1 84 ? -13.899 14.059 29.774 1.00 58.53 84 GLY A O 1
ATOM 669 N N . LYS A 1 85 ? -12.158 12.764 29.200 1.00 55.53 85 LYS A N 1
ATOM 670 C CA . LYS A 1 85 ? -12.957 11.542 28.978 1.00 55.53 85 LYS A CA 1
ATOM 671 C C . LYS A 1 85 ? -12.280 10.290 29.527 1.00 55.53 85 LYS A C 1
ATOM 673 O O . LYS A 1 85 ? -11.063 10.178 29.531 1.00 55.53 85 LYS A O 1
ATOM 678 N N . ASP A 1 86 ? -13.104 9.334 29.947 1.00 55.41 86 ASP A N 1
ATOM 679 C CA . ASP A 1 86 ? -12.673 8.010 30.390 1.00 55.41 86 ASP A CA 1
ATOM 680 C C . ASP A 1 86 ? -12.024 7.227 29.222 1.00 55.41 86 ASP A C 1
ATOM 682 O O . ASP A 1 86 ? -12.694 7.006 28.203 1.00 55.41 86 ASP A O 1
ATOM 686 N N . PRO A 1 87 ? -10.756 6.783 29.350 1.00 55.47 87 PRO A N 1
ATOM 687 C CA . PRO A 1 87 ? -10.036 6.026 28.319 1.00 55.47 87 PRO A CA 1
ATOM 688 C C . PRO A 1 87 ? -10.764 4.758 27.851 1.00 55.47 87 PRO A C 1
ATOM 690 O O . PRO A 1 87 ? -10.540 4.283 26.741 1.00 55.47 87 PRO A O 1
ATOM 693 N N . ARG A 1 88 ? -11.675 4.214 28.670 1.00 51.88 88 ARG A N 1
ATOM 694 C CA . ARG A 1 88 ? -12.407 2.965 28.402 1.00 51.88 88 ARG A CA 1
ATOM 695 C C . ARG A 1 88 ? -13.415 3.046 27.245 1.00 51.88 88 ARG A C 1
ATOM 697 O O . ARG A 1 88 ? -13.954 2.012 26.861 1.00 51.88 88 ARG A O 1
ATOM 704 N N . PHE A 1 89 ? -13.672 4.230 26.677 1.00 51.41 89 PHE A N 1
ATOM 705 C CA . PHE A 1 89 ? -14.705 4.437 25.647 1.00 51.41 89 PHE A CA 1
ATOM 706 C C . PHE A 1 89 ? -14.191 4.725 24.227 1.00 51.41 89 PHE A C 1
ATOM 708 O O . PHE A 1 89 ? -14.999 5.000 23.340 1.00 51.41 89 PHE A O 1
ATOM 715 N N . GLN A 1 90 ? -12.885 4.635 23.963 1.00 58.72 90 GLN A N 1
ATOM 716 C CA . GLN A 1 90 ? -12.349 4.760 22.601 1.00 58.72 90 GLN A CA 1
ATOM 717 C C . GLN A 1 90 ? -11.935 3.388 22.066 1.00 58.72 90 GLN A C 1
ATOM 719 O O . GLN A 1 90 ? -10.766 3.021 22.101 1.00 58.72 90 GLN A O 1
ATOM 724 N N . LYS A 1 91 ? -12.900 2.602 21.574 1.00 59.72 91 LYS A N 1
ATOM 725 C CA . LYS A 1 91 ? -12.575 1.373 20.843 1.00 59.72 91 LYS A CA 1
ATOM 726 C C . LYS A 1 91 ? -12.015 1.770 19.474 1.00 59.72 91 LYS A C 1
ATOM 728 O O . LYS A 1 91 ? -12.766 2.213 18.608 1.00 59.72 91 LYS A O 1
ATOM 733 N N . THR A 1 92 ? -10.701 1.672 19.302 1.00 71.75 92 THR A N 1
ATOM 734 C CA . THR A 1 92 ? -10.055 1.836 17.998 1.00 71.75 92 THR A CA 1
ATOM 735 C C . THR A 1 92 ? -10.295 0.577 17.170 1.00 71.75 92 THR A C 1
ATOM 737 O O . THR A 1 92 ? -10.152 -0.540 17.667 1.00 71.75 92 THR A O 1
ATOM 740 N N . GLY A 1 93 ? -10.726 0.756 15.921 1.00 87.19 93 GLY A N 1
ATOM 741 C CA . GLY A 1 93 ? -10.834 -0.354 14.979 1.00 87.19 93 GLY A CA 1
ATOM 742 C C . GLY A 1 93 ? -9.461 -0.966 14.690 1.00 87.19 93 GLY A C 1
ATOM 743 O O . GLY A 1 93 ? -8.424 -0.318 14.842 1.00 87.19 93 GLY A O 1
ATOM 744 N N . THR A 1 94 ? -9.467 -2.221 14.271 1.00 95.25 94 THR A N 1
ATOM 745 C CA . THR A 1 94 ? -8.293 -3.004 13.891 1.00 95.25 94 THR A CA 1
ATOM 746 C C . THR A 1 94 ? -8.054 -2.921 12.383 1.00 95.25 94 THR A C 1
ATOM 748 O O . THR A 1 94 ? -8.990 -2.991 11.585 1.00 95.25 94 THR A O 1
ATOM 751 N N . VAL A 1 95 ? -6.790 -2.780 11.982 1.00 98.12 95 VAL A N 1
ATOM 752 C CA . VAL A 1 95 ? -6.378 -2.715 10.575 1.00 98.12 95 VAL A CA 1
ATOM 753 C C . VAL A 1 95 ? -5.724 -4.031 10.161 1.00 98.12 95 VAL A C 1
ATOM 755 O O . VAL A 1 95 ? -4.760 -4.474 10.781 1.00 98.12 95 VAL A O 1
ATOM 758 N N . LEU A 1 96 ? -6.190 -4.630 9.071 1.00 98.50 96 LEU A N 1
ATOM 759 C CA . LEU A 1 96 ? -5.442 -5.630 8.316 1.00 98.50 96 LEU A CA 1
ATOM 760 C C . LEU A 1 96 ? -4.863 -4.961 7.069 1.00 98.50 96 LEU A C 1
ATOM 762 O O . LEU A 1 96 ? -5.606 -4.596 6.162 1.00 98.50 96 LEU A O 1
ATOM 766 N N . HIS A 1 97 ? -3.542 -4.818 7.012 1.00 98.75 97 HIS A N 1
ATOM 767 C CA . HIS A 1 97 ? -2.831 -4.250 5.869 1.00 98.75 97 HIS A CA 1
ATOM 768 C C . HIS A 1 97 ? -2.126 -5.355 5.087 1.00 98.75 97 HIS A C 1
ATOM 770 O O . HIS A 1 97 ? -1.170 -5.966 5.560 1.00 98.75 97 HIS A O 1
ATOM 776 N N . VAL A 1 98 ? -2.595 -5.604 3.871 1.00 98.62 98 VAL A N 1
ATOM 777 C CA . VAL A 1 98 ? -1.949 -6.483 2.899 1.00 98.62 98 VAL A CA 1
ATOM 778 C C . VAL A 1 98 ? -1.247 -5.620 1.853 1.00 98.62 98 VAL A C 1
ATOM 780 O O . VAL A 1 98 ? -1.896 -4.810 1.196 1.00 98.62 98 VAL A O 1
ATOM 783 N N . ASP A 1 99 ? 0.066 -5.786 1.691 1.00 97.69 99 ASP A N 1
ATOM 784 C CA . ASP A 1 99 ? 0.842 -5.050 0.682 1.00 97.69 99 ASP A CA 1
ATOM 785 C C . ASP A 1 99 ? 1.676 -6.006 -0.181 1.00 97.69 99 ASP A C 1
ATOM 787 O O . ASP A 1 99 ? 2.207 -6.994 0.329 1.00 97.69 99 ASP A O 1
ATOM 791 N N . GLY A 1 100 ? 1.841 -5.698 -1.469 1.00 91.94 100 GLY A N 1
ATOM 792 C CA . GLY A 1 100 ? 2.799 -6.361 -2.366 1.00 91.94 100 GLY A CA 1
ATOM 793 C C . GLY A 1 100 ? 4.269 -6.028 -2.079 1.00 91.94 100 GLY A C 1
ATOM 794 O O . GLY A 1 100 ? 5.179 -6.716 -2.551 1.00 91.94 100 GLY A O 1
ATOM 795 N N . ASP A 1 101 ? 4.533 -5.010 -1.260 1.00 87.25 101 ASP A N 1
ATOM 796 C CA . ASP A 1 101 ? 5.857 -4.494 -0.940 1.00 87.25 101 ASP A CA 1
ATOM 797 C C . ASP A 1 101 ? 6.135 -4.448 0.568 1.00 87.25 101 ASP A C 1
ATOM 799 O O . ASP A 1 101 ? 5.643 -3.593 1.307 1.00 87.25 101 ASP A O 1
ATOM 803 N N . ALA A 1 102 ? 7.023 -5.334 1.022 1.00 83.06 102 ALA A N 1
ATOM 804 C CA . ALA A 1 102 ? 7.419 -5.415 2.423 1.00 83.06 102 ALA A CA 1
ATOM 805 C C . ALA A 1 102 ? 7.991 -4.101 2.978 1.00 83.06 102 ALA A C 1
ATOM 807 O O . ALA A 1 102 ? 7.866 -3.843 4.174 1.00 83.06 102 ALA A O 1
ATOM 808 N N . PHE A 1 103 ? 8.653 -3.276 2.159 1.00 78.94 103 PHE A N 1
ATOM 809 C CA . PHE A 1 103 ? 9.227 -2.026 2.655 1.00 78.94 103 PHE A CA 1
ATOM 810 C C . PHE A 1 103 ? 8.125 -1.037 3.057 1.00 78.94 103 PHE A C 1
ATOM 812 O O . PHE A 1 103 ? 8.120 -0.555 4.191 1.00 78.94 103 PHE A O 1
ATOM 819 N N . TYR A 1 104 ? 7.169 -0.788 2.157 1.00 81.31 104 TYR A N 1
ATOM 820 C CA . TYR A 1 104 ? 6.061 0.136 2.411 1.00 81.31 104 TYR A CA 1
ATOM 821 C C . TYR A 1 104 ? 5.128 -0.380 3.503 1.00 81.31 104 TYR A C 1
ATOM 823 O O . TYR A 1 104 ? 4.745 0.394 4.379 1.00 81.31 104 TYR A O 1
ATOM 831 N N . LEU A 1 105 ? 4.866 -1.691 3.535 1.00 90.19 105 LEU A N 1
ATOM 832 C CA . LEU A 1 105 ? 4.111 -2.311 4.623 1.00 90.19 105 LEU A CA 1
ATOM 833 C C . LEU A 1 105 ? 4.728 -1.991 5.989 1.00 90.19 105 LEU A C 1
ATOM 835 O O . LEU A 1 105 ? 4.046 -1.511 6.891 1.00 90.19 105 LEU A O 1
ATOM 839 N N . ASN A 1 106 ? 6.038 -2.207 6.139 1.00 82.94 106 ASN A N 1
ATOM 840 C CA . ASN A 1 106 ? 6.732 -1.942 7.399 1.00 82.94 106 ASN A CA 1
ATOM 841 C C . ASN A 1 106 ? 6.709 -0.455 7.783 1.00 82.94 106 ASN A C 1
ATOM 843 O O . ASN A 1 106 ? 6.631 -0.130 8.971 1.00 82.94 106 ASN A O 1
ATOM 847 N N . LEU A 1 107 ? 6.744 0.451 6.802 1.00 80.69 107 LEU A N 1
ATOM 848 C CA . LEU A 1 107 ? 6.602 1.885 7.045 1.00 80.69 107 LEU A CA 1
ATOM 849 C C . LEU A 1 107 ? 5.203 2.224 7.586 1.00 80.69 107 LEU A C 1
ATOM 851 O O . LEU A 1 107 ? 5.096 2.917 8.598 1.00 80.69 107 LEU A O 1
ATOM 855 N N . CYS A 1 108 ? 4.140 1.689 6.981 1.00 88.81 108 CYS A N 1
ATOM 856 C CA . CYS A 1 108 ? 2.768 1.872 7.460 1.00 88.81 108 CYS A CA 1
ATOM 857 C C . CYS A 1 108 ? 2.570 1.288 8.866 1.00 88.81 108 CYS A C 1
ATOM 859 O O . CYS A 1 108 ? 2.065 1.983 9.746 1.00 88.81 108 CYS A O 1
ATOM 861 N N . LEU A 1 109 ? 3.060 0.069 9.127 1.00 91.56 109 LEU A N 1
ATOM 862 C CA . LEU A 1 109 ? 3.008 -0.556 10.456 1.00 91.56 109 LEU A CA 1
ATOM 863 C C . LEU A 1 109 ? 3.719 0.280 11.531 1.00 91.56 109 LEU A C 1
ATOM 865 O O . LEU A 1 109 ? 3.232 0.374 12.660 1.00 91.56 109 LEU A O 1
ATOM 869 N N . LYS A 1 110 ? 4.843 0.932 11.193 1.00 85.94 110 LYS A N 1
ATOM 870 C CA . LYS A 1 110 ? 5.520 1.872 12.100 1.00 85.94 110 LYS A CA 1
ATOM 871 C C . LYS A 1 110 ? 4.597 3.033 12.477 1.00 85.94 110 LYS A C 1
ATOM 873 O O . LYS A 1 110 ? 4.514 3.365 13.658 1.00 85.94 110 LYS A O 1
ATOM 878 N N . TYR A 1 111 ? 3.895 3.626 11.512 1.00 85.94 111 TYR A N 1
ATOM 879 C CA . TYR A 1 111 ? 2.972 4.734 11.772 1.00 85.94 111 TYR A CA 1
ATOM 880 C C . TYR A 1 111 ? 1.709 4.304 12.516 1.00 85.94 111 TYR A C 1
ATOM 882 O O . TYR A 1 111 ? 1.299 5.010 13.435 1.00 85.94 111 TYR A O 1
ATOM 890 N N . TYR A 1 112 ? 1.139 3.136 12.203 1.00 92.94 112 TYR A N 1
ATOM 891 C CA . TYR A 1 112 ? 0.036 2.575 12.988 1.00 92.94 112 TYR A CA 1
ATOM 892 C C . TYR A 1 112 ? 0.437 2.400 14.450 1.00 92.94 112 TYR A C 1
ATOM 894 O O . TYR A 1 112 ? -0.268 2.877 15.334 1.00 92.94 112 TYR A O 1
ATOM 902 N N . LYS A 1 113 ? 1.620 1.828 14.708 1.00 87.69 113 LYS A N 1
ATOM 903 C CA . LYS A 1 113 ? 2.157 1.687 16.066 1.00 87.69 113 LYS A CA 1
ATOM 904 C C . LYS A 1 113 ? 2.384 3.034 16.746 1.00 87.69 113 LYS A C 1
ATOM 906 O O . LYS A 1 113 ? 2.045 3.180 17.914 1.00 87.69 113 LYS A O 1
ATOM 911 N N . MET A 1 114 ? 2.961 4.008 16.037 1.00 82.69 114 MET A N 1
ATOM 912 C CA . MET A 1 114 ? 3.145 5.354 16.581 1.00 82.69 114 MET A CA 1
ATOM 913 C C . MET A 1 114 ? 1.808 5.945 17.006 1.00 82.69 114 MET A C 1
ATOM 915 O O . MET A 1 114 ? 1.753 6.512 18.081 1.00 82.69 114 MET A O 1
ATOM 919 N N . 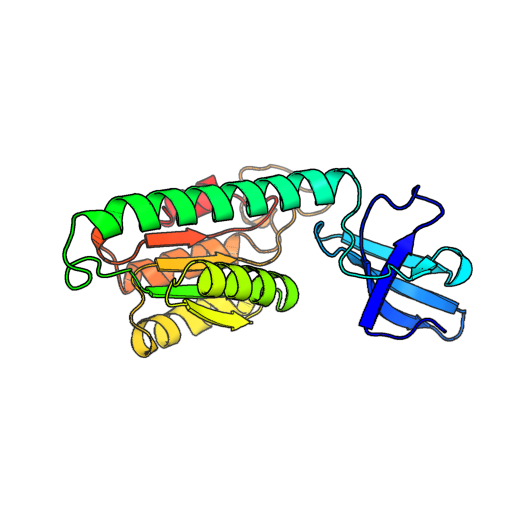LEU A 1 115 ? 0.757 5.766 16.203 1.00 85.25 115 LEU A N 1
ATOM 920 C CA . LEU A 1 115 ? -0.604 6.247 16.438 1.00 85.25 115 LEU A CA 1
ATOM 921 C C . LEU A 1 115 ? -1.447 5.332 17.341 1.00 85.25 115 LEU A C 1
ATOM 923 O O . LEU A 1 115 ? -2.655 5.540 17.401 1.00 85.25 115 LEU A O 1
ATOM 927 N N . ASP A 1 116 ? -0.868 4.334 18.009 1.00 87.06 116 ASP A N 1
ATOM 928 C CA . ASP A 1 116 ? -1.601 3.363 18.839 1.00 87.06 116 ASP A CA 1
ATOM 929 C C . ASP A 1 116 ? -2.831 2.751 18.125 1.00 87.06 116 ASP A C 1
ATOM 931 O O . ASP A 1 116 ? -3.919 2.603 18.679 1.00 87.06 116 ASP A O 1
ATOM 935 N N . ILE A 1 117 ? -2.681 2.470 16.826 1.00 91.19 117 ILE A N 1
ATOM 936 C CA . ILE A 1 117 ? -3.686 1.800 15.998 1.00 91.19 117 ILE A CA 1
ATOM 937 C C . ILE A 1 117 ? -3.319 0.312 15.940 1.00 91.19 117 ILE A C 1
ATOM 939 O O . ILE A 1 117 ? -2.237 -0.019 15.441 1.00 91.19 117 ILE A O 1
ATOM 943 N N . PRO A 1 118 ? -4.194 -0.599 16.404 1.00 94.19 118 PRO A N 1
ATOM 944 C CA . PRO A 1 118 ? -3.969 -2.031 16.268 1.00 94.19 118 PRO A CA 1
ATOM 945 C C . PRO A 1 118 ? -3.927 -2.421 14.787 1.00 94.19 118 PRO A C 1
ATOM 947 O O . PRO A 1 118 ? -4.917 -2.259 14.074 1.00 94.19 118 PRO A O 1
ATOM 950 N N . ALA A 1 119 ? -2.790 -2.935 14.318 1.00 97.19 119 ALA A N 1
ATOM 951 C CA . ALA A 1 119 ? -2.608 -3.298 12.918 1.00 97.19 119 ALA A CA 1
ATOM 952 C C . ALA A 1 119 ? -1.855 -4.623 12.751 1.00 97.19 119 ALA A C 1
ATOM 954 O O . ALA A 1 119 ? -0.890 -4.902 13.464 1.00 97.19 119 ALA A O 1
ATOM 955 N N . ILE A 1 120 ? -2.286 -5.414 11.771 1.00 98.25 120 ILE A N 1
ATOM 956 C CA . ILE A 1 120 ? -1.657 -6.658 11.322 1.00 98.25 120 ILE A CA 1
ATOM 957 C C . ILE A 1 120 ? -1.204 -6.451 9.880 1.00 98.25 120 ILE A C 1
ATOM 959 O O . ILE A 1 120 ? -1.978 -5.968 9.057 1.00 98.25 120 ILE A O 1
ATOM 963 N N . GLY A 1 121 ? 0.043 -6.811 9.578 1.00 98.19 121 GLY A N 1
ATOM 964 C CA . GLY A 1 121 ? 0.609 -6.694 8.237 1.00 98.19 121 GLY A CA 1
ATOM 965 C C . GLY A 1 121 ? 0.882 -8.048 7.5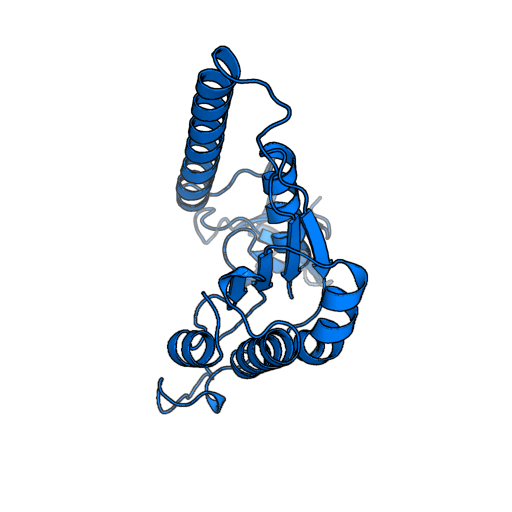96 1.00 98.19 121 GLY A C 1
ATOM 966 O O . GLY A 1 121 ? 1.497 -8.906 8.224 1.00 98.19 121 GLY A O 1
ATOM 967 N N . GLU A 1 122 ? 0.485 -8.216 6.337 1.00 98.50 122 GLU A N 1
ATOM 968 C CA . GLU A 1 122 ? 0.742 -9.416 5.534 1.00 98.50 122 GLU A CA 1
ATOM 969 C C . GLU A 1 122 ? 1.392 -9.014 4.200 1.00 98.50 122 GLU A C 1
ATOM 971 O O . GLU A 1 122 ? 0.796 -8.313 3.383 1.00 98.50 122 GLU A O 1
ATOM 976 N N . HIS A 1 123 ? 2.634 -9.447 3.963 1.00 97.75 123 HIS A N 1
ATOM 977 C CA . HIS A 1 123 ? 3.329 -9.184 2.696 1.00 97.75 123 HIS A CA 1
ATOM 978 C C . HIS A 1 123 ? 2.934 -10.240 1.659 1.00 97.75 123 HIS A C 1
ATOM 980 O O . HIS A 1 123 ? 3.342 -11.398 1.755 1.00 97.75 123 HIS A O 1
ATOM 986 N N . ILE A 1 124 ? 2.109 -9.852 0.685 1.00 98.19 124 ILE A N 1
ATOM 987 C CA . ILE A 1 124 ? 1.520 -10.753 -0.312 1.00 98.19 124 ILE A CA 1
ATOM 988 C C . ILE A 1 124 ? 1.515 -10.052 -1.671 1.00 98.19 124 ILE A C 1
ATOM 990 O O . ILE A 1 124 ? 0.903 -8.994 -1.823 1.00 98.19 124 ILE A O 1
ATOM 994 N N . SER A 1 125 ? 2.156 -10.666 -2.671 1.00 96.06 125 SER A N 1
ATOM 995 C CA . SER A 1 125 ? 2.152 -10.166 -4.052 1.00 96.06 125 SER A CA 1
ATOM 996 C C . SER A 1 125 ? 0.730 -10.00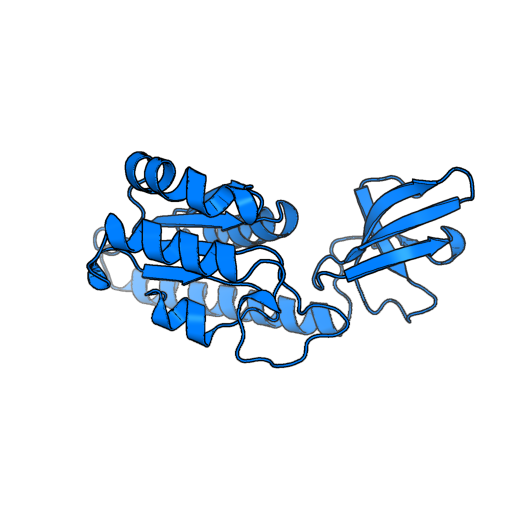4 -4.580 1.00 96.06 125 SER A C 1
ATOM 998 O O . SER A 1 125 ? -0.143 -10.812 -4.265 1.00 96.06 125 SER A O 1
ATOM 1000 N N . GLU A 1 126 ? 0.511 -9.010 -5.434 1.00 98.00 126 GLU A N 1
ATOM 1001 C CA . GLU A 1 126 ? -0.809 -8.574 -5.900 1.00 98.00 126 GLU A CA 1
ATOM 1002 C C . GLU A 1 126 ? -1.624 -9.749 -6.456 1.00 98.00 126 GLU A C 1
ATOM 1004 O O . GLU A 1 126 ? -2.755 -9.969 -6.035 1.00 98.00 126 GLU A O 1
ATOM 1009 N N . SER A 1 127 ? -1.005 -10.597 -7.283 1.00 97.94 127 SER A N 1
ATOM 1010 C CA . SER A 1 127 ? -1.640 -11.786 -7.875 1.00 97.94 127 SER A CA 1
ATOM 1011 C C . SER A 1 127 ? -2.100 -12.850 -6.870 1.00 97.94 127 SER A C 1
ATOM 1013 O O . SER A 1 127 ? -2.943 -13.691 -7.187 1.00 97.94 127 SER A O 1
ATOM 1015 N N . GLU A 1 128 ? -1.538 -12.851 -5.661 1.00 98.56 128 GLU A N 1
ATOM 1016 C CA . GLU A 1 128 ? -1.867 -13.803 -4.598 1.00 98.56 128 GLU A CA 1
ATOM 1017 C C . GLU A 1 128 ? -2.845 -13.223 -3.571 1.00 98.56 128 GLU A C 1
ATOM 1019 O O . GLU A 1 128 ? -3.482 -13.994 -2.846 1.00 98.56 128 GLU A O 1
ATOM 1024 N N . GLN A 1 129 ? -3.025 -11.896 -3.524 1.00 98.44 129 GLN A N 1
ATOM 1025 C CA . GLN A 1 129 ? -3.949 -11.252 -2.586 1.00 98.44 129 GLN A CA 1
ATOM 1026 C C . GLN A 1 129 ? -5.371 -11.826 -2.690 1.00 98.44 129 GLN A C 1
ATOM 1028 O O . GLN A 1 129 ? -5.861 -12.301 -1.656 1.00 98.44 129 GLN A O 1
ATOM 1033 N N . PRO A 1 130 ? -5.999 -11.962 -3.886 1.00 98.56 130 PRO A N 1
ATOM 1034 C CA . PRO A 1 130 ? -7.364 -12.485 -3.999 1.00 98.56 130 PRO A CA 1
ATOM 1035 C C . PRO A 1 130 ? -7.518 -13.879 -3.384 1.00 98.56 130 PRO A C 1
ATOM 1037 O O . PRO A 1 130 ? -8.550 -14.223 -2.805 1.00 98.56 130 PRO A O 1
ATOM 1040 N N . LYS A 1 131 ? -6.477 -14.709 -3.483 1.00 98.50 131 LYS A N 1
ATOM 1041 C CA . LYS A 1 131 ? -6.481 -16.092 -2.988 1.00 98.50 131 LYS A CA 1
ATOM 1042 C C . LYS A 1 131 ? -6.410 -16.161 -1.464 1.00 98.50 131 LYS A C 1
ATOM 1044 O O . LYS A 1 131 ? -6.847 -17.150 -0.881 1.00 98.50 131 LYS A O 1
ATOM 1049 N N . ARG A 1 132 ? -5.872 -15.126 -0.819 1.00 98.25 132 ARG A N 1
ATOM 1050 C CA . ARG A 1 132 ? -5.626 -15.081 0.626 1.00 98.25 132 ARG A CA 1
ATOM 1051 C C . ARG A 1 132 ? -6.700 -14.324 1.402 1.00 98.25 132 ARG A C 1
ATOM 1053 O O . ARG A 1 132 ? -6.899 -14.655 2.567 1.00 98.25 132 ARG A O 1
ATOM 1060 N N . ILE A 1 133 ? -7.423 -13.391 0.770 1.00 97.56 133 ILE A N 1
ATOM 1061 C CA . ILE A 1 133 ? -8.409 -12.515 1.436 1.00 97.56 133 ILE A CA 1
ATOM 1062 C C . ILE A 1 133 ? -9.348 -13.278 2.362 1.00 97.56 133 ILE A C 1
ATOM 1064 O O . ILE A 1 133 ? -9.480 -12.911 3.525 1.00 97.56 133 ILE A O 1
ATOM 1068 N N . LYS A 1 134 ? -9.958 -14.365 1.874 1.00 96.75 134 LYS A N 1
ATOM 1069 C CA . LYS A 1 134 ? -10.922 -15.134 2.667 1.00 96.75 134 LYS A CA 1
ATOM 1070 C C . LYS A 1 134 ? -10.334 -15.600 3.997 1.00 96.75 134 LYS A C 1
ATOM 1072 O O . LYS A 1 134 ? -10.879 -15.302 5.052 1.00 96.75 134 LYS A O 1
ATOM 1077 N N . TYR A 1 135 ? -9.194 -16.278 3.925 1.00 97.94 135 TYR A N 1
ATOM 1078 C CA . TYR A 1 135 ? -8.507 -16.795 5.101 1.00 97.94 135 TYR A CA 1
ATOM 1079 C C . TYR A 1 135 ? -8.100 -15.676 6.066 1.00 97.94 135 TYR A C 1
ATOM 1081 O O . TYR A 1 135 ? -8.252 -15.823 7.274 1.00 97.94 135 TYR A O 1
ATOM 1089 N N . LEU A 1 136 ? -7.597 -14.552 5.549 1.00 98.19 136 LEU A N 1
ATOM 1090 C CA . LEU A 1 136 ? -7.139 -13.447 6.391 1.00 98.19 136 LEU A CA 1
ATOM 1091 C C . LEU A 1 136 ? -8.297 -12.746 7.113 1.00 98.19 136 LEU A C 1
ATOM 1093 O O . LEU A 1 136 ? -8.175 -12.446 8.300 1.00 98.19 136 LEU A O 1
ATOM 1097 N N . LEU A 1 137 ? -9.424 -12.530 6.428 1.00 97.25 137 LEU A N 1
ATOM 1098 C CA . LEU A 1 137 ? -10.620 -11.943 7.036 1.00 97.25 137 LEU A CA 1
ATOM 1099 C C . LEU A 1 137 ? -11.221 -12.858 8.108 1.00 97.25 137 LEU A C 1
ATOM 1101 O O . LEU A 1 137 ? -11.598 -12.372 9.169 1.00 97.25 137 LEU A O 1
ATOM 1105 N N . GLU A 1 138 ? -11.264 -14.170 7.868 1.00 95.75 138 GLU A N 1
ATOM 1106 C CA . GLU A 1 138 ? -11.730 -15.152 8.858 1.00 95.75 138 GLU A CA 1
ATOM 1107 C C . GLU A 1 138 ? -10.789 -15.241 10.068 1.00 95.75 138 GLU A C 1
ATOM 1109 O O . GLU A 1 138 ? -11.248 -15.344 11.204 1.00 95.75 138 GLU A O 1
ATOM 1114 N N . LYS A 1 139 ? -9.471 -15.181 9.838 1.00 97.38 139 LYS A N 1
ATOM 1115 C CA . LYS A 1 139 ? -8.457 -15.298 10.893 1.00 97.38 139 LYS A CA 1
ATOM 1116 C C . LYS A 1 139 ? -8.407 -14.074 11.805 1.00 97.38 139 LYS A C 1
ATOM 1118 O O . LYS A 1 139 ? -8.214 -14.231 13.009 1.00 97.38 139 LYS A O 1
ATOM 1123 N N . TYR A 1 140 ? -8.495 -12.876 11.231 1.00 96.81 140 TYR A N 1
ATOM 1124 C CA . TYR A 1 140 ? -8.208 -11.635 11.953 1.00 96.81 140 TYR A CA 1
ATOM 1125 C C . TYR A 1 140 ? -9.440 -10.780 12.245 1.00 96.81 140 TYR A C 1
ATOM 1127 O O . TYR A 1 140 ? -9.365 -9.956 13.149 1.00 96.81 140 TYR A O 1
ATOM 1135 N N . ALA A 1 141 ? -10.546 -10.977 11.517 1.00 94.69 141 ALA A N 1
ATOM 1136 C CA . ALA A 1 141 ? -11.789 -10.214 11.653 1.00 94.69 141 ALA A CA 1
ATOM 1137 C C . ALA A 1 141 ? -11.566 -8.688 11.798 1.00 94.69 141 ALA A C 1
ATOM 1139 O O . ALA A 1 141 ? -12.002 -8.106 12.793 1.00 94.69 141 ALA A O 1
ATOM 1140 N N . PRO A 1 142 ? -10.859 -8.048 10.842 1.00 96.44 142 PRO A N 1
ATOM 1141 C CA . PRO A 1 142 ? -10.501 -6.640 10.953 1.00 96.44 142 PRO A CA 1
ATOM 1142 C C . PRO A 1 142 ? -11.709 -5.717 10.754 1.00 96.44 142 PRO A C 1
ATOM 1144 O O . PRO A 1 142 ? -12.665 -6.084 10.071 1.00 96.44 142 PRO A O 1
ATOM 1147 N N . ASP A 1 143 ? -11.615 -4.492 11.271 1.00 95.50 143 ASP A N 1
ATOM 1148 C CA . ASP A 1 143 ? -12.581 -3.416 10.999 1.00 95.50 143 ASP A CA 1
ATOM 1149 C C . ASP A 1 143 ? -12.223 -2.648 9.709 1.00 95.50 143 ASP A C 1
ATOM 1151 O O . ASP A 1 143 ? -13.094 -2.121 9.015 1.00 95.50 143 ASP A O 1
ATOM 1155 N N . ILE A 1 144 ? -10.926 -2.589 9.378 1.00 97.38 144 ILE A N 1
ATOM 1156 C CA . ILE A 1 144 ? -10.386 -1.932 8.183 1.00 97.38 144 ILE A CA 1
ATOM 1157 C C . ILE A 1 144 ? -9.472 -2.910 7.440 1.00 97.38 144 ILE A C 1
ATOM 1159 O O . ILE A 1 144 ? -8.511 -3.429 8.008 1.00 97.38 144 ILE A O 1
ATOM 1163 N N . LEU A 1 145 ? -9.729 -3.122 6.153 1.00 98.38 145 LEU A N 1
ATOM 1164 C CA . LEU A 1 145 ? -8.855 -3.833 5.227 1.00 98.38 145 LEU A CA 1
ATOM 1165 C C . LEU A 1 145 ? -8.142 -2.822 4.320 1.00 98.38 145 LEU A C 1
ATOM 1167 O O . LEU A 1 145 ? -8.784 -2.011 3.661 1.00 98.38 145 LEU A O 1
ATOM 1171 N N . VAL A 1 146 ? -6.816 -2.898 4.253 1.00 98.56 146 VAL A N 1
ATOM 1172 C CA . VAL A 1 146 ? -5.989 -2.119 3.324 1.00 98.56 146 VAL A CA 1
ATOM 1173 C C . VAL A 1 146 ? -5.323 -3.084 2.346 1.00 98.56 146 VAL A C 1
ATOM 1175 O O . VAL A 1 146 ? -4.579 -3.965 2.769 1.00 98.56 146 VAL A O 1
ATOM 1178 N N . LEU A 1 147 ? -5.607 -2.933 1.053 1.00 98.38 147 LEU A N 1
ATOM 1179 C CA . LEU A 1 147 ? -5.086 -3.741 -0.052 1.00 98.38 147 LEU A CA 1
ATOM 1180 C C . LEU A 1 147 ? -4.226 -2.874 -0.960 1.00 98.38 147 LEU A C 1
ATOM 1182 O O . LEU A 1 147 ? -4.732 -2.166 -1.828 1.00 98.38 147 LEU A O 1
ATOM 1186 N N . THR A 1 148 ? -2.918 -2.931 -0.772 1.00 96.19 148 THR A N 1
ATOM 1187 C CA . THR A 1 148 ? -1.977 -2.128 -1.548 1.00 96.19 148 THR A CA 1
ATOM 1188 C C . THR A 1 148 ? -0.908 -3.009 -2.180 1.00 96.19 148 THR A C 1
ATOM 1190 O O . THR A 1 148 ? -0.812 -4.216 -1.971 1.00 96.19 148 THR A O 1
ATOM 1193 N N . GLY A 1 149 ? -0.128 -2.419 -3.060 1.00 92.06 149 GLY A N 1
ATOM 1194 C CA . GLY A 1 149 ? 0.884 -3.102 -3.857 1.00 92.06 149 GLY A CA 1
ATOM 1195 C C . GLY A 1 149 ? 1.216 -2.204 -5.025 1.00 92.06 149 GLY A C 1
ATOM 1196 O O . GLY A 1 149 ? 0.830 -1.044 -4.997 1.00 92.06 149 GLY A O 1
ATOM 1197 N N . HIS A 1 150 ? 1.914 -2.686 -6.034 1.00 85.38 150 HIS A N 1
ATOM 1198 C CA . HIS A 1 150 ? 2.278 -1.936 -7.230 1.00 85.38 150 HIS A CA 1
ATOM 1199 C C . HIS A 1 150 ? 1.205 -2.046 -8.300 1.00 85.38 150 HIS A C 1
ATOM 1201 O O . HIS A 1 150 ? 0.533 -3.064 -8.413 1.00 85.38 150 HIS A O 1
ATOM 1207 N N . ASP A 1 151 ? 1.103 -1.030 -9.142 1.00 88.81 151 ASP A N 1
ATOM 1208 C CA . ASP A 1 151 ? 0.363 -1.105 -10.393 1.00 88.81 151 ASP A CA 1
ATOM 1209 C C . ASP A 1 151 ? 1.032 -0.194 -11.413 1.00 88.81 151 ASP A C 1
ATOM 1211 O O . ASP A 1 151 ? 1.871 0.641 -11.065 1.00 88.81 151 ASP A O 1
ATOM 1215 N N . ALA A 1 152 ? 0.720 -0.422 -12.679 1.00 79.81 152 ALA A N 1
ATOM 1216 C CA . ALA A 1 152 ? 1.169 0.411 -13.777 1.00 79.81 152 ALA A CA 1
ATOM 1217 C C . ALA A 1 152 ? 0.336 0.102 -15.015 1.00 79.81 152 ALA A C 1
ATOM 1219 O O . ALA A 1 152 ? -0.071 -1.043 -15.231 1.00 79.81 152 ALA A O 1
ATOM 1220 N N . LEU A 1 153 ? 0.198 1.101 -15.877 1.00 80.44 153 LEU A N 1
ATOM 1221 C CA . LEU A 1 153 ? -0.294 0.892 -17.230 1.00 80.44 153 LEU A CA 1
ATOM 1222 C C . LEU A 1 153 ? 0.707 0.082 -18.064 1.00 80.44 153 LEU A C 1
ATOM 1224 O O . LEU A 1 153 ? 1.934 0.152 -17.898 1.00 80.44 153 LEU A O 1
ATOM 1228 N N . ASN A 1 154 ? 0.174 -0.675 -19.012 1.00 81.81 154 ASN A N 1
ATOM 1229 C CA . ASN A 1 154 ? 0.951 -1.317 -20.057 1.00 81.81 154 ASN A CA 1
ATOM 1230 C C . ASN A 1 154 ? 1.629 -0.259 -20.939 1.00 81.81 154 ASN A C 1
ATOM 1232 O O . ASN A 1 154 ? 1.099 0.822 -21.167 1.00 81.81 154 ASN A O 1
ATOM 1236 N N . LYS A 1 155 ? 2.817 -0.568 -21.481 1.00 79.75 155 LYS A N 1
ATOM 1237 C CA . LYS A 1 155 ? 3.621 0.414 -22.241 1.00 79.75 155 LYS A CA 1
ATOM 1238 C C . LYS A 1 155 ? 2.893 1.013 -23.451 1.00 79.75 155 LYS A C 1
ATOM 1240 O O . LYS A 1 155 ? 3.134 2.166 -23.777 1.00 79.75 155 LYS A O 1
ATOM 1245 N N . ASN A 1 156 ? 2.034 0.228 -24.099 1.00 87.88 156 ASN A N 1
ATOM 1246 C CA . ASN A 1 156 ? 1.316 0.602 -25.320 1.00 87.88 156 ASN A CA 1
ATOM 1247 C C . ASN A 1 156 ? -0.202 0.510 -25.110 1.00 87.88 156 ASN A C 1
ATOM 1249 O O . ASN A 1 156 ? -0.907 0.001 -25.983 1.00 87.88 156 ASN A O 1
ATOM 1253 N N . TYR A 1 157 ? -0.678 0.922 -23.931 1.00 85.25 157 TYR A N 1
ATOM 1254 C CA . TYR A 1 157 ? -2.099 0.875 -23.613 1.00 85.25 157 TYR A CA 1
ATOM 1255 C C . TYR A 1 157 ? -2.920 1.688 -24.618 1.00 85.25 157 TYR A C 1
ATOM 1257 O O . TYR A 1 157 ? -2.486 2.742 -25.091 1.00 85.25 157 TYR A O 1
ATOM 1265 N N . LYS A 1 158 ? -4.109 1.194 -24.962 1.00 90.75 158 LYS A N 1
ATOM 1266 C CA . LYS A 1 158 ? -4.995 1.859 -25.929 1.00 90.75 158 LYS A CA 1
ATOM 1267 C C . LYS A 1 158 ? -5.999 2.791 -25.267 1.00 90.75 158 LYS A C 1
ATOM 1269 O O . LYS A 1 158 ? -6.453 3.747 -25.889 1.00 90.75 158 LYS A O 1
ATOM 1274 N N . THR A 1 159 ? -6.377 2.489 -24.032 1.00 91.44 159 THR A N 1
ATOM 1275 C CA . THR A 1 159 ? -7.414 3.204 -23.288 1.00 91.44 159 THR A CA 1
ATOM 1276 C C . THR A 1 159 ? -7.159 3.104 -21.788 1.00 91.44 159 THR A C 1
ATOM 1278 O O . THR A 1 159 ? -6.557 2.140 -21.325 1.00 91.44 159 THR A O 1
ATOM 1281 N N . LEU A 1 160 ? -7.619 4.102 -21.034 1.00 86.62 160 LEU A N 1
ATOM 1282 C CA . LEU A 1 160 ? -7.609 4.094 -19.566 1.00 86.62 160 LEU A CA 1
ATOM 1283 C C . LEU A 1 160 ? -8.853 3.409 -18.978 1.00 86.62 160 LEU A C 1
ATOM 1285 O O . LEU A 1 160 ? -8.942 3.209 -17.777 1.00 86.62 160 LEU A O 1
ATOM 1289 N N . TYR A 1 161 ? -9.826 3.062 -19.822 1.00 91.44 161 TYR A N 1
ATOM 1290 C CA . TYR A 1 161 ? -11.112 2.505 -19.394 1.00 91.44 161 TYR A CA 1
ATOM 1291 C C . TYR A 1 161 ? -11.191 0.976 -19.522 1.00 91.44 161 TYR A C 1
ATOM 1293 O O . TYR A 1 161 ? -12.278 0.407 -19.523 1.00 91.44 161 TYR A O 1
ATOM 1301 N N . ASP A 1 162 ? -10.049 0.308 -19.687 1.00 92.12 162 ASP A N 1
ATOM 1302 C CA . ASP A 1 162 ? -9.952 -1.148 -19.796 1.00 92.12 162 ASP A CA 1
ATOM 1303 C C . ASP A 1 162 ? -9.013 -1.672 -18.711 1.00 92.12 162 ASP A C 1
ATOM 1305 O O . ASP A 1 162 ? -7.827 -1.349 -18.687 1.00 92.12 162 ASP A O 1
ATOM 1309 N N . ILE A 1 163 ? -9.539 -2.504 -17.813 1.00 93.81 163 ILE A N 1
ATOM 1310 C CA . ILE A 1 163 ? -8.772 -3.066 -16.700 1.00 93.81 163 ILE A CA 1
ATOM 1311 C C . ILE A 1 163 ? -7.604 -3.953 -17.150 1.00 93.81 163 ILE A C 1
ATOM 1313 O O . ILE A 1 163 ? -6.618 -4.075 -16.424 1.00 93.81 163 ILE A O 1
ATOM 1317 N N . SER A 1 164 ? -7.670 -4.540 -18.349 1.00 93.94 164 SER A N 1
ATOM 1318 C CA . SER A 1 164 ? -6.581 -5.352 -18.906 1.00 93.94 164 SER A CA 1
ATOM 1319 C C . SER A 1 164 ? -5.349 -4.524 -19.290 1.00 93.94 164 SER A C 1
ATOM 1321 O O . SER A 1 164 ? -4.253 -5.073 -19.442 1.00 93.94 164 SER A O 1
ATOM 1323 N N . GLU A 1 165 ? -5.498 -3.198 -19.384 1.00 93.81 165 GLU A N 1
ATOM 1324 C CA . GLU A 1 165 ? -4.397 -2.274 -19.648 1.00 93.81 165 GLU A CA 1
ATOM 1325 C C . GLU A 1 165 ? -3.551 -1.962 -18.410 1.00 93.81 165 GLU A C 1
ATOM 1327 O O . GLU A 1 165 ? -2.501 -1.324 -18.514 1.00 93.81 165 GLU A O 1
ATOM 1332 N N . TYR A 1 166 ? -3.968 -2.461 -17.249 1.00 92.50 166 TYR A N 1
ATOM 1333 C CA . TYR A 1 166 ? -3.287 -2.309 -15.974 1.00 92.50 166 TYR A CA 1
ATOM 1334 C C . TYR A 1 166 ? -2.689 -3.646 -15.550 1.00 92.50 166 TYR A C 1
ATOM 1336 O O . TYR A 1 166 ? -3.307 -4.703 -15.685 1.00 92.50 166 TYR A O 1
ATOM 1344 N N . ARG A 1 167 ? -1.477 -3.618 -14.998 1.00 88.62 167 ARG A N 1
ATOM 1345 C CA . ARG A 1 167 ? -0.779 -4.852 -14.610 1.00 88.62 167 ARG A CA 1
ATOM 1346 C C . ARG A 1 167 ? -1.485 -5.581 -13.473 1.00 88.62 167 ARG A C 1
ATOM 1348 O O . ARG A 1 167 ? -1.596 -6.806 -13.513 1.00 88.62 167 ARG A O 1
ATOM 1355 N N . ASN A 1 168 ? -1.936 -4.830 -12.469 1.00 95.44 168 ASN A N 1
ATOM 1356 C CA . ASN A 1 168 ? -2.370 -5.388 -11.194 1.00 95.44 168 ASN A CA 1
ATOM 1357 C C . ASN A 1 168 ? -3.764 -4.933 -10.740 1.00 95.44 168 ASN A C 1
ATOM 1359 O O . ASN A 1 168 ? -4.303 -5.557 -9.826 1.00 95.44 168 ASN A O 1
ATOM 1363 N N . SER A 1 169 ? -4.391 -3.936 -11.383 1.00 96.88 169 SER A N 1
ATOM 1364 C CA . SER A 1 169 ? -5.744 -3.462 -11.020 1.00 96.88 169 SER A CA 1
ATOM 1365 C C . SER A 1 169 ? -6.767 -4.592 -10.897 1.00 96.88 169 SER A C 1
ATOM 1367 O O . SER A 1 169 ? -7.544 -4.617 -9.943 1.00 96.88 169 SER A O 1
ATOM 1369 N N . GLN A 1 170 ? -6.709 -5.582 -11.796 1.00 98.19 170 GLN A N 1
ATOM 1370 C CA . GLN A 1 170 ? -7.572 -6.769 -11.747 1.00 98.19 170 GLN A CA 1
ATOM 1371 C C . GLN A 1 170 ? -7.508 -7.517 -10.408 1.00 98.19 170 GLN A C 1
ATOM 1373 O O . GLN A 1 170 ? -8.532 -7.987 -9.917 1.00 98.19 170 GLN A O 1
ATOM 1378 N N . TYR A 1 171 ? -6.334 -7.587 -9.777 1.00 98.56 171 TYR A N 1
ATOM 1379 C CA . TYR A 1 171 ? -6.168 -8.295 -8.513 1.00 98.56 171 TYR A CA 1
ATOM 1380 C C . TYR A 1 171 ? -6.715 -7.497 -7.330 1.00 98.56 171 TYR A C 1
ATOM 1382 O O . TYR A 1 171 ? -7.271 -8.091 -6.405 1.00 98.56 171 TYR A O 1
ATOM 1390 N N . PHE A 1 172 ? -6.625 -6.164 -7.356 1.00 98.44 172 PHE A N 1
ATOM 1391 C CA . PHE A 1 172 ? -7.272 -5.327 -6.343 1.00 98.44 172 PHE A CA 1
ATOM 1392 C C . PHE A 1 172 ? -8.795 -5.440 -6.450 1.00 98.44 172 PHE A C 1
ATOM 1394 O O . PHE A 1 172 ? -9.452 -5.744 -5.457 1.00 98.44 172 PHE A O 1
ATOM 1401 N N . VAL A 1 173 ? -9.346 -5.319 -7.663 1.00 98.50 173 VAL A N 1
ATOM 1402 C CA . VAL A 1 173 ? -10.781 -5.507 -7.941 1.00 98.50 173 VAL A CA 1
ATOM 1403 C C . VAL A 1 173 ? -11.265 -6.875 -7.464 1.00 98.50 173 VAL A C 1
ATOM 1405 O O . VAL A 1 173 ? -12.279 -6.977 -6.771 1.00 98.50 173 VAL A O 1
ATOM 1408 N N . GLU A 1 174 ? -10.540 -7.943 -7.798 1.00 98.62 174 GLU A N 1
ATOM 1409 C CA . GLU A 1 174 ? -10.910 -9.293 -7.383 1.00 98.62 174 GLU A CA 1
ATOM 1410 C C . GLU A 1 174 ? -10.827 -9.471 -5.859 1.00 98.62 174 GLU A C 1
ATOM 1412 O O . GLU A 1 174 ? -11.715 -10.077 -5.257 1.00 98.62 174 GLU A O 1
ATOM 1417 N N . SER A 1 175 ? -9.800 -8.910 -5.216 1.00 98.56 175 SER A N 1
ATOM 1418 C CA . SER A 1 175 ? -9.643 -8.946 -3.758 1.00 98.56 175 SER A CA 1
ATOM 1419 C C . SER A 1 175 ? -10.795 -8.237 -3.044 1.00 98.56 175 SER A C 1
ATOM 1421 O O . SER A 1 175 ? -11.355 -8.795 -2.100 1.00 98.56 175 SER A O 1
ATOM 1423 N N . VAL A 1 176 ? -11.207 -7.062 -3.533 1.00 98.50 176 VAL A N 1
ATOM 1424 C CA . VAL A 1 176 ? -12.359 -6.310 -3.009 1.00 98.50 176 VAL A CA 1
ATOM 1425 C C . VAL A 1 176 ? -13.653 -7.107 -3.194 1.00 98.50 176 VAL A C 1
ATOM 1427 O O . VAL A 1 176 ? -14.384 -7.309 -2.224 1.00 98.50 176 VAL A O 1
ATOM 1430 N N . LYS A 1 177 ? -13.911 -7.654 -4.393 1.00 98.19 177 LYS A N 1
ATOM 1431 C CA . LYS A 1 177 ? -15.101 -8.491 -4.655 1.00 98.19 177 LYS A CA 1
ATOM 1432 C C . LYS A 1 177 ? -15.169 -9.693 -3.712 1.00 98.19 177 LYS A C 1
ATOM 1434 O O . LYS A 1 177 ? -16.227 -9.991 -3.160 1.00 98.19 177 LYS A O 1
ATOM 1439 N N . ARG A 1 178 ? -14.040 -10.373 -3.485 1.00 98.00 178 ARG A N 1
ATOM 1440 C CA . ARG A 1 178 ? -13.952 -11.514 -2.556 1.00 98.00 178 ARG A CA 1
ATOM 1441 C C . ARG A 1 178 ? -14.151 -11.094 -1.101 1.00 98.00 178 ARG A C 1
ATOM 1443 O O . ARG A 1 178 ? -14.813 -11.817 -0.361 1.00 98.00 178 ARG A O 1
ATOM 1450 N N . ALA A 1 179 ? -13.625 -9.938 -0.694 1.00 97.94 179 ALA A N 1
ATOM 1451 C CA . ALA A 1 179 ? -13.871 -9.383 0.633 1.00 97.94 179 ALA A CA 1
ATOM 1452 C C . ALA A 1 179 ? -15.362 -9.072 0.833 1.00 97.94 179 ALA A C 1
ATOM 1454 O O . ALA A 1 179 ? -15.945 -9.504 1.826 1.00 97.94 179 ALA A O 1
ATOM 1455 N N . ARG A 1 180 ? -16.012 -8.421 -0.141 1.00 96.88 180 ARG A N 1
ATOM 1456 C CA . ARG A 1 180 ? -17.448 -8.096 -0.096 1.00 96.88 180 ARG A CA 1
ATOM 1457 C C . ARG A 1 180 ? -18.360 -9.315 -0.178 1.00 96.88 180 ARG A C 1
ATOM 1459 O O . ARG A 1 180 ? -19.429 -9.300 0.419 1.00 96.88 180 ARG A O 1
ATOM 1466 N N . ALA A 1 181 ? -17.927 -10.402 -0.812 1.00 95.69 181 ALA A N 1
ATOM 1467 C CA . ALA A 1 181 ? -18.654 -11.671 -0.758 1.00 95.69 181 ALA A CA 1
ATOM 1468 C C . ALA A 1 181 ? -18.730 -12.260 0.669 1.00 95.69 181 ALA A C 1
ATOM 1470 O O . ALA A 1 181 ? -19.644 -13.025 0.964 1.00 95.69 181 ALA A O 1
ATOM 1471 N N . ILE A 1 182 ? -17.785 -11.909 1.550 1.00 93.56 182 ILE A N 1
ATOM 1472 C CA . ILE A 1 182 ? -17.728 -12.364 2.951 1.00 93.56 182 ILE A CA 1
ATOM 1473 C C . ILE A 1 182 ? -18.342 -11.318 3.888 1.00 93.56 182 ILE A C 1
ATOM 1475 O O . ILE A 1 182 ? -19.102 -11.655 4.793 1.00 93.56 182 ILE A O 1
ATOM 1479 N N . LYS A 1 183 ? -18.003 -10.046 3.666 1.00 92.25 183 LYS A N 1
ATOM 1480 C CA . LYS A 1 183 ? -18.442 -8.875 4.430 1.00 92.25 183 LYS A CA 1
ATOM 1481 C C . LYS A 1 183 ? -19.135 -7.871 3.498 1.00 92.25 183 LYS A C 1
ATOM 1483 O O . LYS A 1 183 ? -18.522 -6.873 3.111 1.00 92.25 183 LYS A O 1
ATOM 1488 N N . PRO A 1 184 ? -20.401 -8.127 3.113 1.00 86.00 184 PRO A N 1
ATOM 1489 C CA . PRO A 1 184 ? -21.108 -7.304 2.131 1.00 86.00 184 PRO A CA 1
ATOM 1490 C C . PRO A 1 184 ? -21.476 -5.916 2.662 1.00 86.00 184 PRO A C 1
ATOM 1492 O O . PRO A 1 184 ? -21.643 -4.987 1.879 1.00 86.00 184 PRO A O 1
ATOM 1495 N N . ASN A 1 185 ? -21.603 -5.763 3.981 1.00 85.56 185 ASN A N 1
ATOM 1496 C CA . ASN A 1 185 ? -21.975 -4.499 4.597 1.00 85.56 185 ASN A CA 1
ATOM 1497 C C . ASN A 1 185 ? -20.755 -3.570 4.744 1.00 85.56 185 ASN A C 1
ATOM 1499 O O . ASN A 1 185 ? -19.810 -3.897 5.463 1.00 85.56 185 ASN A O 1
ATOM 1503 N N . MET A 1 186 ? -20.802 -2.395 4.108 1.00 74.81 186 MET A N 1
ATOM 1504 C CA . MET A 1 186 ? -19.743 -1.374 4.181 1.00 74.81 186 MET A CA 1
ATOM 1505 C C . MET A 1 186 ? -19.502 -0.878 5.614 1.00 74.81 186 MET A C 1
ATOM 1507 O O . MET A 1 186 ? -18.380 -0.530 5.960 1.00 74.81 186 MET A O 1
ATOM 1511 N N . SER A 1 187 ? -20.518 -0.908 6.487 1.00 76.62 187 SER A N 1
ATOM 1512 C CA . SER A 1 187 ? -20.342 -0.502 7.887 1.00 76.62 187 SER A CA 1
ATOM 1513 C C . SER A 1 187 ? -19.613 -1.541 8.748 1.00 76.62 187 SER A C 1
ATOM 1515 O O . SER A 1 187 ? -19.243 -1.226 9.874 1.00 76.62 187 SER A O 1
ATOM 1517 N N . GLU A 1 188 ? -19.464 -2.784 8.273 1.00 85.25 188 GLU A N 1
ATOM 1518 C CA . GLU A 1 188 ? -18.768 -3.858 9.002 1.00 85.25 188 GLU A CA 1
ATOM 1519 C C . GLU A 1 188 ? -17.288 -3.979 8.640 1.00 85.25 188 GLU A C 1
ATOM 1521 O O . GLU A 1 188 ? -16.518 -4.519 9.429 1.00 85.25 188 GLU A O 1
ATOM 1526 N N . LEU A 1 189 ? -16.906 -3.541 7.441 1.00 94.75 189 LEU A N 1
ATOM 1527 C CA . LEU A 1 189 ? -15.534 -3.600 6.957 1.00 94.75 189 LEU A CA 1
ATOM 1528 C C . LEU A 1 189 ? -15.296 -2.429 6.009 1.00 94.75 189 LEU A C 1
ATOM 1530 O O . LEU A 1 189 ? -15.871 -2.403 4.921 1.00 94.75 189 LEU A O 1
ATOM 1534 N N . VAL A 1 190 ? -14.419 -1.508 6.393 1.00 96.38 190 VAL A N 1
ATOM 1535 C CA . VAL A 1 190 ? -13.937 -0.457 5.487 1.00 96.38 190 VAL A CA 1
ATOM 1536 C C . VAL A 1 190 ? -12.800 -1.028 4.645 1.00 96.38 190 VAL A C 1
ATOM 1538 O O . VAL A 1 190 ? -11.909 -1.676 5.193 1.00 96.38 190 VAL A O 1
ATOM 1541 N N . ILE A 1 191 ? -12.809 -0.820 3.330 1.00 97.75 191 ILE A N 1
ATOM 1542 C CA . ILE A 1 191 ? -11.816 -1.373 2.406 1.00 97.75 191 ILE A CA 1
ATOM 1543 C C . ILE A 1 191 ? -11.138 -0.251 1.623 1.00 97.75 191 ILE A C 1
ATOM 1545 O O . ILE A 1 191 ? -11.708 0.278 0.677 1.00 97.75 191 ILE A O 1
ATOM 1549 N N . PHE A 1 192 ? -9.872 0.021 1.933 1.00 97.69 192 PHE A N 1
ATOM 1550 C CA . PHE A 1 192 ? -9.009 0.841 1.083 1.00 97.69 192 PHE A CA 1
ATOM 1551 C C . PHE A 1 192 ? -8.225 -0.067 0.141 1.00 97.69 192 PHE A C 1
ATOM 1553 O O . PHE A 1 192 ? -7.540 -0.978 0.605 1.00 97.69 192 PHE A O 1
ATOM 1560 N N . ALA A 1 193 ? -8.294 0.162 -1.169 1.00 97.62 193 ALA A N 1
ATOM 1561 C CA . ALA A 1 193 ? -7.615 -0.691 -2.139 1.00 97.62 193 ALA A CA 1
ATOM 1562 C C . ALA A 1 193 ? -7.000 0.091 -3.304 1.00 97.62 193 ALA A C 1
ATOM 1564 O O . ALA A 1 193 ? -7.590 1.044 -3.808 1.00 97.62 193 ALA A O 1
ATOM 1565 N N . GLY A 1 194 ? -5.832 -0.358 -3.761 1.00 92.44 194 GLY A N 1
ATOM 1566 C CA . GLY A 1 194 ? -5.191 0.122 -4.979 1.00 92.44 194 GLY A CA 1
ATOM 1567 C C . GLY A 1 194 ? -3.722 0.494 -4.811 1.00 92.44 194 GLY A C 1
ATOM 1568 O O . GLY A 1 194 ? -3.083 0.287 -3.777 1.00 92.44 194 GLY A O 1
ATOM 1569 N N . ALA A 1 195 ? -3.177 1.054 -5.879 1.00 89.12 195 ALA A N 1
ATOM 1570 C CA . ALA A 1 195 ? -1.801 1.493 -5.990 1.00 89.12 195 ALA A CA 1
ATOM 1571 C C . ALA A 1 195 ? -1.718 2.786 -6.804 1.00 89.12 195 ALA A C 1
ATOM 1573 O O . ALA A 1 195 ? -2.696 3.243 -7.398 1.00 89.12 195 ALA A O 1
ATOM 1574 N N . CYS A 1 196 ? -0.516 3.355 -6.900 1.00 79.44 196 CYS A N 1
ATOM 1575 C CA . CYS A 1 196 ? -0.252 4.389 -7.895 1.00 79.44 196 CYS A CA 1
ATOM 1576 C C . CYS A 1 196 ? -0.657 3.891 -9.291 1.00 79.44 196 CYS A C 1
ATOM 1578 O O . CYS A 1 196 ? -0.281 2.788 -9.674 1.00 79.44 196 CYS A O 1
ATOM 1580 N N . GLN A 1 197 ? -1.370 4.731 -10.046 1.00 80.94 197 GLN A N 1
ATOM 1581 C CA . GLN A 1 197 ? -1.857 4.432 -11.400 1.00 80.94 197 GLN A CA 1
ATOM 1582 C C . GLN A 1 197 ? -2.867 3.282 -11.498 1.00 80.94 197 GLN A C 1
ATOM 1584 O O . GLN A 1 197 ? -3.105 2.814 -12.605 1.00 80.94 197 GLN A O 1
ATOM 1589 N N . SER A 1 198 ? -3.463 2.820 -10.397 1.00 89.00 198 SER A N 1
ATOM 1590 C CA . SER A 1 198 ? -4.549 1.844 -10.488 1.00 89.00 198 SER A CA 1
ATOM 1591 C C . SER A 1 198 ? -5.796 2.426 -11.149 1.00 89.00 198 SER A C 1
ATOM 1593 O O . SER A 1 198 ? -6.043 3.632 -11.099 1.00 89.00 198 SER A O 1
ATOM 1595 N N . TYR A 1 199 ? -6.609 1.546 -11.731 1.00 92.38 199 TYR A N 1
ATOM 1596 C CA . TYR A 1 199 ? -7.929 1.889 -12.240 1.00 92.38 199 TYR A CA 1
ATOM 1597 C C . TYR A 1 199 ? -8.921 2.042 -11.072 1.00 92.38 199 TYR A C 1
ATOM 1599 O O . TYR A 1 199 ? -9.663 1.120 -10.725 1.00 92.38 199 TYR A O 1
ATOM 1607 N N . PHE A 1 200 ? -8.884 3.203 -10.415 1.00 91.25 200 PHE A N 1
ATOM 1608 C CA . PHE A 1 200 ? -9.623 3.461 -9.176 1.00 91.25 200 PHE A CA 1
ATOM 1609 C C . PHE A 1 200 ? -11.138 3.329 -9.335 1.00 91.25 200 PHE A C 1
ATOM 1611 O O . PHE A 1 200 ? -11.794 2.829 -8.427 1.00 91.25 200 PHE A O 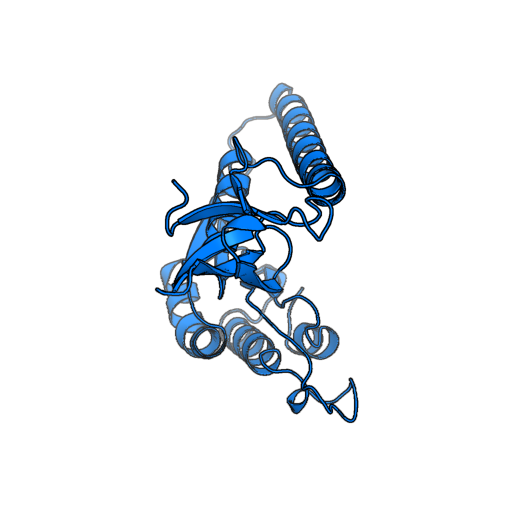1
ATOM 1618 N N . GLU A 1 201 ? -11.699 3.717 -10.478 1.00 93.25 201 GLU A N 1
ATOM 1619 C CA . GLU A 1 201 ? -13.138 3.640 -10.723 1.00 93.25 201 GLU A CA 1
ATOM 1620 C C . GLU A 1 201 ? -13.647 2.192 -10.682 1.00 93.25 201 GLU A C 1
ATOM 1622 O O . GLU A 1 201 ? -14.679 1.923 -10.070 1.00 93.25 201 GLU A O 1
ATOM 1627 N N . GLU A 1 202 ? -12.904 1.245 -11.264 1.00 95.94 202 GLU A N 1
ATOM 1628 C CA . GLU A 1 202 ? -13.226 -0.190 -11.207 1.00 95.94 202 GLU A CA 1
ATOM 1629 C C . GLU A 1 202 ? -13.075 -0.754 -9.783 1.00 95.94 202 GLU A C 1
ATOM 1631 O O . GLU A 1 202 ? -13.883 -1.576 -9.346 1.00 95.94 202 GLU A O 1
ATOM 1636 N N . ILE A 1 203 ? -12.069 -0.297 -9.029 1.00 97.38 203 ILE A N 1
ATOM 1637 C CA . ILE A 1 203 ? -11.850 -0.713 -7.634 1.00 97.38 203 ILE A CA 1
ATOM 1638 C C . ILE A 1 203 ? -12.986 -0.215 -6.727 1.00 97.38 203 ILE A C 1
ATOM 1640 O O . ILE A 1 203 ? -13.497 -0.975 -5.902 1.00 97.38 203 ILE A O 1
ATOM 1644 N N . LEU A 1 204 ? -13.433 1.028 -6.910 1.00 96.12 204 LEU A N 1
ATOM 1645 C CA . LEU A 1 204 ? -14.587 1.582 -6.198 1.00 96.12 204 LEU A CA 1
ATOM 1646 C C . LEU A 1 204 ? -15.878 0.860 -6.598 1.00 96.12 204 LEU A C 1
ATOM 1648 O O . LEU A 1 204 ? -16.646 0.449 -5.731 1.00 96.12 204 LEU A O 1
ATOM 1652 N N . ALA A 1 205 ? -16.087 0.608 -7.894 1.00 96.44 205 ALA A N 1
ATOM 1653 C CA . ALA A 1 205 ? -17.236 -0.156 -8.382 1.00 96.44 205 ALA A CA 1
ATOM 1654 C C . ALA A 1 205 ? -17.271 -1.599 -7.841 1.00 96.44 205 ALA A C 1
ATOM 1656 O O . ALA A 1 205 ? -18.344 -2.186 -7.699 1.00 96.44 205 ALA A O 1
ATOM 1657 N N . ALA A 1 206 ? -16.113 -2.173 -7.504 1.00 96.69 206 ALA A N 1
ATOM 1658 C CA . ALA A 1 206 ? -16.005 -3.473 -6.847 1.00 96.69 206 ALA A CA 1
ATOM 1659 C C . ALA A 1 206 ? -16.441 -3.460 -5.369 1.00 96.69 206 ALA A C 1
ATOM 1661 O O . ALA A 1 206 ? -16.691 -4.532 -4.810 1.00 96.69 206 ALA A O 1
ATOM 1662 N N . GLY A 1 207 ? -16.547 -2.278 -4.753 1.00 95.94 207 GLY A N 1
ATOM 1663 C CA . GLY A 1 207 ? -17.006 -2.076 -3.378 1.00 95.94 207 GLY A CA 1
ATOM 1664 C C . GLY A 1 207 ? -15.930 -1.612 -2.393 1.00 95.94 207 GLY A C 1
ATOM 1665 O O . GLY A 1 207 ? -16.080 -1.875 -1.197 1.00 95.94 207 GLY A O 1
ATOM 1666 N N . ALA A 1 208 ? -14.847 -0.989 -2.865 1.00 96.50 208 ALA A N 1
ATOM 1667 C CA . ALA A 1 208 ? -13.909 -0.265 -2.003 1.00 96.50 208 ALA A CA 1
ATOM 1668 C C . ALA A 1 208 ? -14.511 1.074 -1.525 1.00 96.50 208 ALA A C 1
ATOM 1670 O O . ALA A 1 208 ? -15.469 1.561 -2.128 1.00 96.50 208 ALA A O 1
ATOM 1671 N N . ASP A 1 209 ? -13.955 1.630 -0.447 1.00 93.31 209 ASP A N 1
ATOM 1672 C CA . ASP A 1 209 ? -14.402 2.855 0.238 1.00 93.31 209 ASP A CA 1
ATOM 1673 C C . ASP A 1 209 ? -13.484 4.064 -0.021 1.00 93.31 209 ASP A C 1
ATOM 1675 O O . ASP A 1 209 ? -12.245 3.878 -0.121 1.00 93.31 209 ASP A O 1
#

Foldseek 3Di:
DDDQQFWKAFQVVVSQFIWGFHDADPQQKTWTATQQDRDIDIDHVVRIDGDPPPDGHPVRCVVVVVVVVVLVVLVVVVVVVVVPDDPVPDDAWEEEEEECDPSVQVVVVVSCVSNVHHYDYDHDHLQCLLVCLVVCCVVPVTQEYEAYYDKDADPDDDDLPDQVRMDRLVSLLSNLLSNCVVVVDCNRYAYHTDYVSHSVVSNVVSPHD

Secondary structure (DSSP, 8-state):
---TT-EEEEGGGTT-SEEEEEEE-TTSEEEEEESSS--EEEEEGGGEEE-SSS---HHHHHHHHHHHHHHHHHHHHHHHHHTTS-GGG--PPPEEEEES-HHHHHHHHHHHHHTT--EEEEE--GGGHHHHHHHHHHHH--SEEEEE----B-TT-S-SS-GGGBSSHHHHHHHHHHHHHH---TTT-EEEEE-TT--HHHHHHTT--